Protein AF-A0A7S0LK48-F1 (afdb_monomer)

InterPro domains:
  IPR001199 Cytochrome b5-like heme/steroid binding domain [PF00173] (102-163)
  IPR001199 Cytochrome b5-like heme/steroid binding domain [PR00363] (117-127)
  IPR001199 Cytochrome b5-like heme/steroid binding domain [PR00363] (127-141)
  IPR001199 Cytochrome b5-like heme/steroid binding domain [PR00363] (142-149)
  IPR001199 Cytochrome b5-like heme/steroid binding domain [PR00363] (155-167)
  IPR001199 Cytochrome b5-like heme/steroid binding domain [PS50255] (103-168)
  IPR001199 Cytochrome b5-like heme/steroid binding domain [SM01117] (96-169)
  IPR001810 F-box domain [PF12937] (19-59)
  IPR001810 F-box domain [PS50181] (15-61)
  IPR018506 Cytochrome b5, heme-binding site [PS00191] (123-130)
  IPR036047 F-box-like domain superfamily [SSF81383] (14-94)
  IPR036400 Cytochrome b5-like heme/steroid binding domain superfamily [G3DSA:3.10.120.10] (103-170)
  IPR036400 Cytochrome b5-like heme/steroid binding domain superfamily [SSF55856] (102-163)
  IPR050668 Cytochrome b5 [PTHR19359] (111-168)

Sequence (255 aa):
RQRVLWAIAMEHKEAELLLALPPEVLTTIISLLPDDDLAALSLSSRRLHAATSLDEVWRLKLRLKHRELLRVVFKGVAPQPVAAQTWRSHYMAFDITWMWHAHCACGRVVVSIEGIVYDVTDYIDEHPGGGELLRAAAGTDATEVFKAVGHTKNARDILASYAMQGLNMAVCSDVQRCAFPSAWWAGLQLFKGCLNAPGRQRVCRLLATLLSALLQDLTEGRPDCKRVSPAVCHLLSSGARLQEYALGGHMELRS

Solvent-accessible surface area (backbone atoms only — not comparable to full-atom values): 15028 Å² total; per-residue (Å²): 114,73,66,60,48,48,40,71,59,55,47,75,67,57,56,49,55,54,69,69,44,58,70,70,58,40,38,52,56,59,31,71,49,56,74,70,56,49,55,38,43,39,70,59,38,75,68,44,27,53,60,70,64,37,48,66,27,29,49,50,29,41,47,65,77,38,42,67,58,26,44,74,72,45,77,59,46,78,79,78,59,60,93,94,54,48,35,57,60,38,47,75,43,36,76,76,42,47,42,37,48,39,26,78,75,65,70,39,31,26,35,29,46,87,64,41,50,28,54,45,54,89,44,31,90,71,37,89,86,43,35,64,60,52,60,73,37,37,29,35,65,39,38,68,63,52,57,73,73,58,71,53,71,68,56,50,58,55,51,59,76,32,46,59,77,91,62,92,64,72,56,69,89,58,50,88,65,62,63,73,65,50,70,64,52,61,47,49,51,52,47,49,54,72,68,69,60,91,85,48,74,63,62,54,47,55,50,48,53,52,49,50,55,52,47,53,60,67,72,66,61,68,95,79,79,68,96,69,56,70,68,58,54,50,51,57,59,54,56,59,59,57,59,61,76,73,67,73,80,93,77,87,86,89,130

pLDDT: mean 71.79, std 22.11, range [30.0, 96.19]

Radius of gyration: 25.84 Å; Cα contacts (8 Å, |Δi|>4): 201; chains: 1; bounding box: 49×50×96 Å

Organism: NCBI:txid221442

Foldseek 3Di:
DVLLVCLQVCPPVNLVVLVPDDLVVSLVVLLPDDPVNLVSQLPNDPSSVVSSQDLSSLLSNLCVVCVVVCVVQVVSHDQDDDPPDGSNRCSVCCLLQVQVSSCVVVVWQWEAAPQFIFGCRVCLPVDPVHNVVSNVRGRYHCHVVVVVVPDDPVVVVVRVVRTPPPRPRRHPNPRVVPPPPPVVVVVVVVVVVVVPDPPHDPVVVVVVVVVVQQVCCVPPDDPPPDPDDVVVVVVVVVVVVVVVVVDDDDDDDDD

Structure (mmCIF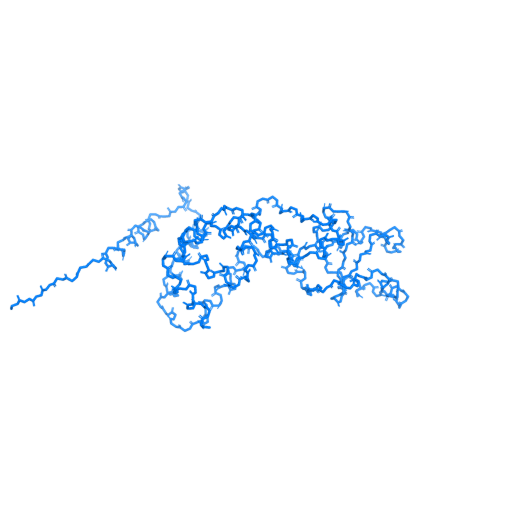, N/CA/C/O backbone):
data_AF-A0A7S0LK48-F1
#
_entry.id   AF-A0A7S0LK48-F1
#
loop_
_atom_site.group_PDB
_atom_site.id
_atom_site.type_symbol
_atom_site.label_atom_id
_atom_site.label_alt_id
_atom_site.label_comp_id
_atom_site.label_asym_id
_atom_site.label_entity_id
_atom_site.label_seq_id
_atom_site.pdbx_PDB_ins_code
_atom_site.Cartn_x
_atom_site.Cartn_y
_atom_site.Cartn_z
_atom_site.occupancy
_atom_site.B_iso_or_equiv
_atom_site.auth_seq_id
_atom_site.auth_comp_id
_atom_site.auth_asym_id
_atom_site.auth_atom_id
_atom_site.pdbx_PDB_model_num
ATOM 1 N N . ARG A 1 1 ? -0.348 18.047 25.400 1.00 39.31 1 ARG A N 1
ATOM 2 C CA . ARG A 1 1 ? -0.628 17.826 26.846 1.00 39.31 1 ARG A CA 1
ATOM 3 C C . ARG A 1 1 ? -2.124 17.894 27.177 1.00 39.31 1 ARG A C 1
ATOM 5 O O . ARG A 1 1 ? -2.590 16.961 27.805 1.00 39.31 1 ARG A O 1
ATOM 12 N N . GLN A 1 2 ? -2.890 18.893 26.715 1.00 35.72 2 GLN A N 1
ATOM 13 C CA . GLN A 1 2 ? -4.347 18.974 26.970 1.00 35.72 2 GLN A CA 1
ATOM 14 C C . GLN A 1 2 ? -5.188 17.824 26.364 1.00 35.72 2 GLN A C 1
ATOM 16 O O . GLN A 1 2 ? -6.131 17.386 27.004 1.00 35.72 2 GLN A O 1
ATOM 21 N N . ARG A 1 3 ? -4.821 17.264 25.198 1.00 38.62 3 ARG A N 1
ATOM 22 C CA . ARG A 1 3 ? -5.546 16.125 24.581 1.00 38.62 3 ARG A CA 1
ATOM 23 C C . ARG A 1 3 ? -5.413 14.795 25.334 1.00 38.62 3 ARG A C 1
ATOM 25 O O . ARG A 1 3 ? -6.398 14.105 25.543 1.00 38.62 3 ARG A O 1
ATOM 32 N N . VAL A 1 4 ? -4.207 14.480 25.811 1.00 39.41 4 VAL A N 1
ATOM 33 C CA . VAL A 1 4 ? -3.955 13.295 26.654 1.00 39.41 4 VAL A CA 1
ATOM 34 C C . VAL A 1 4 ? -4.705 13.410 27.983 1.00 39.41 4 VAL A C 1
ATOM 36 O O . VAL A 1 4 ? -5.234 12.424 28.478 1.00 39.41 4 VAL A O 1
ATOM 39 N N . LEU A 1 5 ? -4.810 14.627 28.529 1.00 37.78 5 LEU A N 1
ATOM 40 C CA . LEU A 1 5 ? -5.610 14.887 29.723 1.00 37.78 5 LEU A CA 1
ATOM 41 C C . LEU A 1 5 ? -7.111 14.691 29.474 1.00 37.78 5 LEU A C 1
ATOM 43 O O . LEU A 1 5 ? -7.770 14.210 30.377 1.00 37.78 5 LEU A O 1
ATOM 47 N N . TRP A 1 6 ? -7.638 14.974 28.276 1.00 44.00 6 TRP A N 1
ATOM 48 C CA . TRP A 1 6 ? -9.046 14.722 27.926 1.00 44.00 6 TRP A CA 1
ATOM 49 C C . TRP A 1 6 ? -9.375 13.223 27.861 1.00 44.00 6 TRP A C 1
ATOM 51 O O . TRP A 1 6 ? -10.391 12.793 28.383 1.00 44.00 6 TRP A O 1
ATOM 61 N N . ALA A 1 7 ? -8.482 12.404 27.301 1.00 41.53 7 ALA A N 1
ATOM 62 C CA . ALA A 1 7 ? -8.661 10.949 27.267 1.00 41.53 7 ALA A CA 1
ATOM 63 C C . ALA A 1 7 ? -8.496 10.278 28.644 1.00 41.53 7 ALA A C 1
ATOM 65 O O . ALA 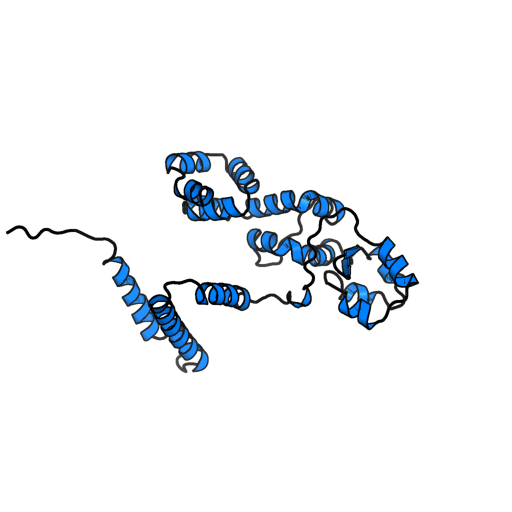A 1 7 ? -9.117 9.252 28.908 1.00 41.53 7 ALA A O 1
ATOM 66 N N . ILE A 1 8 ? -7.670 10.860 29.523 1.00 44.56 8 ILE A N 1
ATOM 67 C CA . ILE A 1 8 ? -7.542 10.443 30.930 1.00 44.56 8 ILE A CA 1
ATOM 68 C C . ILE A 1 8 ? -8.728 10.957 31.769 1.00 44.56 8 ILE A C 1
ATOM 70 O O . ILE A 1 8 ? -9.113 10.304 32.733 1.00 44.56 8 ILE A O 1
ATOM 74 N N . ALA A 1 9 ? -9.307 12.105 31.406 1.00 47.09 9 ALA A N 1
ATOM 75 C CA . ALA A 1 9 ? -10.436 12.738 32.089 1.00 47.09 9 ALA A CA 1
ATOM 76 C C . ALA A 1 9 ? -11.804 12.365 31.506 1.00 47.09 9 ALA A C 1
ATOM 78 O O . ALA A 1 9 ? -12.802 12.901 31.980 1.00 47.09 9 ALA A O 1
ATOM 79 N N . MET A 1 10 ? -11.857 11.477 30.506 1.00 58.72 10 MET A N 1
ATOM 80 C CA . MET A 1 10 ? -13.111 10.977 29.956 1.00 58.72 10 MET A CA 1
ATOM 81 C C . MET A 1 10 ? -13.882 10.346 31.112 1.00 58.72 10 MET A C 1
ATOM 83 O O . MET A 1 10 ? -13.449 9.340 31.688 1.00 58.72 10 MET A O 1
ATOM 87 N N . GLU A 1 11 ? -14.966 10.994 31.527 1.00 59.56 11 GLU A N 1
ATOM 88 C CA . GLU A 1 11 ? -15.679 10.564 32.719 1.00 59.56 11 GLU A CA 1
ATOM 89 C C . GLU A 1 11 ? -16.218 9.155 32.466 1.00 59.56 11 GLU A C 1
ATOM 91 O O . GLU A 1 11 ? -16.638 8.819 31.356 1.00 59.56 11 GLU A O 1
ATOM 96 N N . HIS A 1 12 ? -16.241 8.312 33.501 1.00 63.16 12 HIS A N 1
ATOM 97 C CA . HIS A 1 12 ? -16.744 6.933 33.413 1.00 63.16 12 HIS A CA 1
ATOM 98 C C . HIS A 1 12 ? -18.100 6.840 32.678 1.00 63.16 12 HIS A C 1
ATOM 100 O O . HIS A 1 12 ? -18.380 5.861 31.990 1.00 63.16 12 HIS A O 1
ATOM 106 N N . LYS A 1 13 ? -18.921 7.891 32.794 1.00 64.50 13 LYS A N 1
ATOM 107 C CA . LYS A 1 13 ? -20.225 8.037 32.145 1.00 64.50 13 LYS A CA 1
ATOM 108 C C . LYS A 1 13 ? -20.139 8.210 30.622 1.00 64.50 13 LYS A C 1
ATOM 110 O O . LYS A 1 13 ? -20.956 7.641 29.909 1.00 64.50 13 LYS A O 1
ATOM 115 N N . GLU A 1 14 ? -19.159 8.951 30.114 1.00 68.88 14 GLU A N 1
ATOM 116 C CA . GLU A 1 14 ? -18.955 9.171 28.675 1.00 68.88 14 GLU A CA 1
ATOM 117 C C . GLU A 1 14 ? -18.439 7.905 27.985 1.00 68.88 14 GLU A C 1
ATOM 119 O O . GLU A 1 14 ? -18.890 7.560 26.893 1.00 68.88 14 GLU A O 1
ATOM 124 N N . ALA A 1 15 ? -17.540 7.168 28.646 1.00 70.25 15 ALA A N 1
ATOM 125 C CA . ALA A 1 15 ? -17.057 5.880 28.153 1.00 70.25 15 ALA A CA 1
ATOM 126 C C . ALA A 1 15 ? -18.187 4.838 28.070 1.00 70.25 15 ALA A C 1
ATOM 128 O O . ALA A 1 15 ? -18.274 4.102 27.087 1.00 70.25 15 ALA A O 1
ATOM 129 N N . GLU A 1 16 ? -19.080 4.798 29.064 1.00 73.75 16 GLU A N 1
ATOM 130 C CA . GLU A 1 16 ? -20.253 3.913 29.037 1.00 73.75 16 GLU A CA 1
ATOM 131 C C . GLU A 1 16 ? -21.261 4.315 27.950 1.00 73.75 16 GLU A C 1
ATOM 133 O O . GLU A 1 16 ? -21.804 3.437 27.284 1.00 73.75 16 GLU A O 1
ATOM 138 N N . LEU A 1 17 ? -21.463 5.614 27.691 1.00 80.25 17 LEU A N 1
ATOM 139 C CA . LEU A 1 17 ? -22.300 6.071 26.572 1.00 80.25 17 LEU A CA 1
ATOM 140 C C . LEU A 1 17 ? -21.738 5.626 25.217 1.00 80.25 17 LEU A C 1
ATOM 142 O O . LEU A 1 17 ? -22.496 5.184 24.357 1.00 80.25 17 LEU A O 1
ATOM 146 N N . LEU A 1 18 ? -20.416 5.703 25.036 1.00 80.31 18 LEU A N 1
ATOM 147 C CA . LEU A 1 18 ? -19.759 5.266 23.805 1.00 80.31 18 LEU A CA 1
ATOM 148 C C . LEU A 1 18 ? -19.914 3.750 23.598 1.00 80.31 18 LEU A C 1
ATOM 150 O O . LEU A 1 18 ? -20.204 3.293 22.496 1.00 80.31 18 LEU A O 1
ATOM 154 N N . LEU A 1 19 ? -19.759 2.971 24.672 1.00 83.31 19 LEU A N 1
ATOM 155 C CA . LEU A 1 19 ? -19.896 1.511 24.656 1.00 83.31 19 LEU A CA 1
ATOM 156 C C . LEU A 1 19 ? -21.352 1.030 24.557 1.00 83.31 19 LEU A C 1
ATOM 158 O O . LEU A 1 19 ? -21.570 -0.138 24.241 1.00 83.31 19 LEU A O 1
ATOM 162 N N . ALA A 1 20 ? -22.332 1.898 24.816 1.00 87.81 20 ALA A N 1
ATOM 163 C CA . ALA A 1 20 ? -23.755 1.607 24.640 1.00 87.81 20 ALA A CA 1
ATOM 164 C C . ALA A 1 20 ? -24.223 1.731 23.177 1.00 87.81 20 ALA A C 1
ATOM 166 O O . ALA A 1 20 ? -25.348 1.344 22.858 1.00 87.81 20 ALA A O 1
ATOM 167 N N . LEU A 1 21 ? -23.386 2.276 22.287 1.00 88.88 21 LEU A N 1
ATOM 168 C CA . LEU A 1 21 ? -23.696 2.385 20.864 1.00 88.88 21 LEU A CA 1
ATOM 169 C C . LEU A 1 21 ? -23.720 1.005 20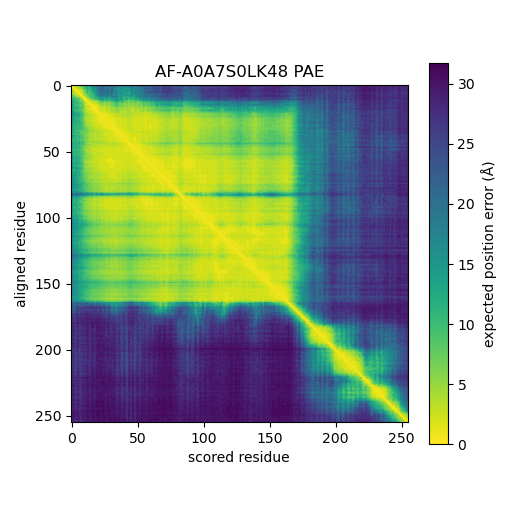.182 1.00 88.88 21 LEU A C 1
ATOM 171 O O . LEU A 1 21 ? -22.986 0.103 20.594 1.00 88.88 21 LEU A O 1
ATOM 175 N N . PRO A 1 22 ? -24.495 0.842 19.091 1.00 92.94 22 PRO A N 1
ATOM 176 C CA . PRO A 1 22 ? -24.410 -0.347 18.251 1.00 92.94 22 PRO A CA 1
ATOM 177 C C . PRO A 1 22 ? -22.961 -0.611 17.794 1.00 92.94 22 PRO A C 1
ATOM 179 O O . PRO A 1 22 ? -22.255 0.351 17.458 1.00 92.94 22 PRO A O 1
ATOM 182 N N . PRO A 1 23 ? -22.500 -1.877 17.746 1.00 88.06 23 PRO A N 1
ATOM 183 C CA . PRO A 1 23 ? -21.108 -2.213 17.433 1.00 88.06 23 PRO A CA 1
ATOM 184 C C . PRO A 1 23 ? -20.593 -1.616 16.117 1.00 88.06 23 PRO A C 1
ATOM 186 O O . PRO A 1 23 ? -19.434 -1.204 16.028 1.00 88.06 23 PRO A O 1
ATOM 189 N N . GLU A 1 24 ? -21.450 -1.523 15.102 1.00 88.44 24 GLU A N 1
ATOM 190 C CA . GLU A 1 24 ? -21.125 -0.977 13.782 1.00 88.44 24 GLU A CA 1
ATOM 191 C C . GLU A 1 24 ? -20.891 0.538 13.846 1.00 88.44 24 GLU A C 1
ATOM 193 O O . GLU A 1 24 ? -19.950 1.067 13.242 1.00 88.44 24 GLU A O 1
ATOM 198 N N . VAL A 1 25 ? -21.720 1.239 14.625 1.00 91.38 25 VAL A N 1
ATOM 199 C CA . VAL A 1 25 ? -21.609 2.687 14.849 1.00 91.38 25 VAL A CA 1
ATOM 200 C C . VAL A 1 25 ? -20.346 2.987 15.646 1.00 91.38 25 VAL A C 1
ATOM 202 O O . VAL A 1 25 ? -19.562 3.848 15.247 1.00 91.38 25 VAL A O 1
ATOM 205 N N . LEU A 1 26 ? -20.101 2.233 16.720 1.00 90.25 26 LEU A N 1
ATOM 206 C CA . LEU A 1 26 ? -18.894 2.359 17.533 1.00 90.25 26 LEU A CA 1
ATOM 207 C C . LEU A 1 26 ? -17.629 2.138 16.691 1.00 90.25 26 LEU A C 1
ATOM 209 O O . LEU A 1 26 ? -16.712 2.955 16.727 1.00 90.25 26 LEU A O 1
ATOM 213 N N . THR A 1 27 ? -17.603 1.077 15.883 1.00 92.38 27 THR A N 1
ATOM 214 C CA . THR A 1 27 ? -16.484 0.762 14.981 1.00 92.38 27 THR A CA 1
ATOM 215 C C . THR A 1 27 ? -16.236 1.891 13.981 1.00 92.38 27 THR A C 1
ATOM 217 O O . THR A 1 27 ? -15.089 2.290 13.773 1.00 92.38 27 THR A O 1
ATOM 220 N N . THR A 1 28 ? -17.300 2.456 13.404 1.00 92.81 28 THR A N 1
ATOM 221 C CA . THR A 1 28 ? -17.209 3.584 12.464 1.00 92.81 28 THR A CA 1
ATOM 222 C C . THR A 1 28 ? -16.640 4.830 13.141 1.00 92.81 28 THR A C 1
ATOM 224 O O . THR A 1 28 ? -15.700 5.427 12.619 1.00 92.81 28 THR A O 1
ATOM 227 N N . ILE A 1 29 ? -17.155 5.194 14.320 1.00 91.38 29 ILE A N 1
ATOM 228 C CA . ILE A 1 29 ? -16.676 6.351 15.091 1.00 91.38 29 ILE A CA 1
ATOM 229 C C . ILE A 1 29 ? -15.197 6.182 15.432 1.00 91.38 29 ILE A C 1
ATOM 231 O O . ILE A 1 29 ? -14.403 7.066 15.124 1.00 91.38 29 ILE A O 1
ATOM 235 N N . ILE A 1 30 ? -14.815 5.034 16.001 1.00 92.19 30 ILE A N 1
ATOM 236 C CA . ILE A 1 30 ? -13.425 4.734 16.368 1.00 92.19 30 ILE A CA 1
ATOM 237 C C . ILE A 1 30 ? -12.513 4.821 15.133 1.00 92.19 30 ILE A C 1
ATOM 239 O O . ILE A 1 30 ? -11.452 5.435 15.196 1.00 92.19 30 ILE A O 1
ATOM 243 N N . SER A 1 31 ? -12.929 4.279 13.987 1.00 92.38 31 SER A N 1
ATOM 244 C CA . SER A 1 31 ? -12.121 4.290 12.752 1.00 92.38 31 SER A CA 1
ATOM 245 C C . SER A 1 31 ? -11.841 5.695 12.207 1.00 92.38 31 SER A C 1
ATOM 247 O O . SER A 1 31 ? -10.827 5.899 11.537 1.00 92.38 31 SER A O 1
ATOM 249 N N . LEU A 1 32 ? -12.726 6.657 12.487 1.00 91.75 32 LEU A N 1
ATOM 250 C CA . LEU A 1 32 ? -12.594 8.055 12.066 1.00 91.75 32 LEU A CA 1
ATOM 251 C C . LEU A 1 32 ? -11.676 8.877 12.980 1.00 91.75 32 LEU A C 1
ATOM 253 O O . LEU A 1 32 ? -11.284 9.983 12.608 1.00 91.75 32 LEU A O 1
ATOM 257 N N . LEU A 1 33 ? -11.320 8.359 14.157 1.00 87.81 33 LEU A N 1
ATOM 258 C CA . LEU A 1 33 ? -10.465 9.077 15.095 1.00 87.81 33 LEU A CA 1
ATOM 259 C C . LEU A 1 33 ? -9.006 9.125 14.619 1.00 87.81 33 LEU A C 1
ATOM 261 O O . LEU A 1 33 ? -8.512 8.146 14.046 1.00 87.81 33 LEU A O 1
ATOM 265 N N . PRO A 1 34 ? -8.280 10.223 14.894 1.00 85.94 34 PRO A N 1
ATOM 266 C CA . PRO A 1 34 ? -6.832 10.290 14.719 1.00 85.94 34 PRO A CA 1
ATOM 267 C C . PRO A 1 34 ? -6.089 9.190 15.488 1.00 85.94 34 PRO A C 1
ATOM 269 O O . PRO A 1 34 ? -6.534 8.727 16.538 1.00 85.94 34 PRO A O 1
ATOM 272 N N . ASP A 1 35 ? -4.919 8.798 14.985 1.00 83.31 35 ASP A N 1
ATOM 273 C CA . ASP A 1 35 ? -4.116 7.694 15.535 1.00 83.31 35 ASP A CA 1
ATOM 274 C C . ASP A 1 35 ? -3.698 7.961 16.996 1.00 83.31 35 ASP A C 1
ATOM 276 O O . ASP A 1 35 ? -3.721 7.050 17.827 1.00 83.31 35 ASP A O 1
ATOM 280 N N . ASP A 1 36 ? -3.410 9.223 17.329 1.00 78.25 36 ASP A N 1
ATOM 281 C CA . ASP A 1 36 ? -3.082 9.660 18.691 1.00 78.25 36 ASP A CA 1
ATOM 282 C C . ASP A 1 36 ? -4.266 9.499 19.660 1.00 78.25 36 ASP A C 1
ATOM 284 O O . ASP A 1 36 ? -4.096 9.047 20.796 1.00 78.25 36 ASP A O 1
ATOM 288 N N . ASP A 1 37 ? -5.476 9.838 19.208 1.00 80.81 37 ASP A N 1
ATOM 289 C CA . ASP A 1 37 ? -6.689 9.760 20.025 1.00 80.81 37 ASP A CA 1
ATOM 290 C C . ASP A 1 37 ? -7.096 8.293 20.250 1.00 80.81 37 ASP A C 1
ATOM 292 O O . ASP A 1 37 ? -7.540 7.926 21.340 1.00 80.81 37 ASP A O 1
ATOM 296 N N . LEU A 1 38 ? -6.851 7.417 19.267 1.00 82.62 38 LEU A N 1
ATOM 297 C CA . LEU A 1 38 ? -7.016 5.966 19.407 1.00 82.62 38 LEU A CA 1
ATOM 298 C C . LEU A 1 38 ? -6.077 5.361 20.447 1.00 82.62 38 LEU A C 1
ATOM 300 O O . LEU A 1 38 ? -6.496 4.512 21.237 1.00 82.62 38 LEU A O 1
ATOM 304 N N . ALA A 1 39 ? -4.813 5.791 20.466 1.00 77.00 39 ALA A N 1
ATOM 305 C CA . ALA A 1 39 ? -3.862 5.345 21.478 1.00 77.00 39 ALA A CA 1
ATOM 306 C C . ALA A 1 39 ? -4.321 5.764 22.881 1.00 77.00 39 ALA A C 1
ATOM 308 O O . ALA A 1 39 ? -4.250 4.968 23.817 1.00 77.00 39 ALA A O 1
ATOM 309 N N . ALA A 1 40 ? -4.848 6.981 23.014 1.00 76.56 40 ALA A N 1
ATOM 310 C CA . ALA A 1 40 ? -5.348 7.491 24.281 1.00 76.56 40 ALA A CA 1
ATOM 311 C C . ALA A 1 40 ? -6.620 6.750 24.750 1.00 76.56 40 ALA A C 1
ATOM 313 O O . ALA A 1 40 ? -6.686 6.316 25.900 1.00 76.56 40 ALA A O 1
ATOM 314 N N . LEU A 1 41 ? -7.582 6.501 23.851 1.00 78.19 41 LEU A N 1
ATOM 315 C CA . LEU A 1 41 ? -8.781 5.692 24.127 1.00 78.19 41 LEU A CA 1
ATOM 316 C C . LEU A 1 41 ? -8.455 4.241 24.485 1.00 78.19 41 LEU A C 1
ATOM 318 O O . LEU A 1 41 ? -9.085 3.654 25.362 1.00 78.19 41 LEU A O 1
ATOM 322 N N . SER A 1 42 ? -7.449 3.653 23.837 1.00 82.12 42 SER A N 1
ATOM 323 C CA . SER A 1 42 ? -6.990 2.300 24.153 1.00 82.12 42 SER A CA 1
ATOM 324 C C . SER A 1 42 ? -6.431 2.184 25.577 1.00 82.12 42 SER A C 1
ATOM 326 O O . SER A 1 42 ? -6.306 1.068 26.077 1.00 82.12 42 SER A O 1
ATOM 328 N N . LEU A 1 43 ? -6.039 3.290 26.214 1.00 79.81 43 LEU A N 1
ATOM 329 C CA . LEU A 1 43 ? -5.452 3.297 27.556 1.00 79.81 43 LEU A CA 1
ATOM 330 C C . LEU A 1 43 ? -6.452 3.692 28.651 1.00 79.81 43 LEU A C 1
ATOM 332 O O . LEU A 1 43 ? -6.133 3.536 29.827 1.00 79.81 43 LEU A O 1
ATOM 336 N N . SER A 1 44 ? -7.649 4.171 28.297 1.00 78.75 44 SER A N 1
ATOM 337 C CA . SER A 1 44 ? -8.624 4.670 29.276 1.00 78.75 44 SER A CA 1
ATOM 338 C C . SER A 1 44 ? -9.417 3.555 29.966 1.00 78.75 44 SER A C 1
ATOM 340 O O . SER A 1 44 ? -9.742 3.665 31.145 1.00 78.75 44 SER A O 1
ATOM 342 N N . SER A 1 45 ? -9.719 2.447 29.273 1.00 81.50 45 SER A N 1
ATOM 343 C CA . SER A 1 45 ? -10.382 1.285 29.883 1.00 81.50 45 SER A CA 1
ATOM 344 C C . SER A 1 45 ? -10.134 -0.019 29.122 1.00 81.50 45 SER A C 1
ATOM 346 O O . SER A 1 45 ? -9.866 -0.023 27.922 1.00 81.50 45 SER A O 1
ATOM 348 N N . ARG A 1 46 ? -10.315 -1.164 29.799 1.00 83.19 46 ARG A N 1
ATOM 349 C CA . ARG A 1 46 ? -10.226 -2.496 29.165 1.00 83.19 46 ARG A CA 1
ATOM 350 C C . ARG A 1 46 ? -11.263 -2.708 28.056 1.00 83.19 46 ARG A C 1
ATOM 352 O O . ARG A 1 46 ? -10.963 -3.367 27.066 1.00 83.19 46 ARG A O 1
ATOM 359 N N . ARG A 1 47 ? -12.470 -2.151 28.206 1.00 85.56 47 ARG A N 1
ATOM 360 C CA . ARG A 1 47 ? -13.548 -2.283 27.210 1.00 85.56 47 ARG A CA 1
ATOM 361 C C . ARG A 1 47 ? -13.238 -1.467 25.951 1.00 85.56 47 ARG A C 1
ATOM 363 O O . ARG A 1 47 ? -13.360 -1.990 24.848 1.00 85.56 47 ARG A O 1
ATOM 370 N N . LEU A 1 48 ? -12.756 -0.232 26.110 1.00 83.19 48 LEU A N 1
ATOM 371 C CA . LEU A 1 48 ? -12.323 0.607 24.985 1.00 83.19 48 LEU A CA 1
ATOM 372 C C . LEU A 1 48 ? -11.036 0.082 24.333 1.00 83.19 48 LEU A C 1
ATOM 374 O O . LEU A 1 48 ? -10.908 0.120 23.111 1.00 83.19 48 LEU A O 1
ATOM 378 N N . HIS A 1 49 ? -10.121 -0.503 25.108 1.00 85.38 49 HIS A N 1
ATOM 379 C CA . HIS A 1 49 ? -8.982 -1.239 24.559 1.00 85.38 49 HIS A CA 1
ATOM 380 C C . HIS A 1 49 ? -9.428 -2.387 23.640 1.00 85.38 49 HIS A C 1
ATOM 382 O O . HIS A 1 49 ? -8.914 -2.524 22.530 1.00 85.38 49 HIS A O 1
ATOM 388 N N . ALA A 1 50 ? -10.412 -3.185 24.067 1.00 87.06 50 ALA A N 1
ATOM 389 C CA . ALA A 1 50 ? -10.962 -4.256 23.240 1.00 87.06 50 ALA A CA 1
ATOM 390 C C . ALA A 1 50 ? -11.618 -3.706 21.961 1.00 87.06 50 ALA A C 1
ATOM 392 O O . ALA A 1 50 ? -11.332 -4.202 20.874 1.00 87.06 50 ALA A O 1
ATOM 393 N N . ALA A 1 51 ? -12.419 -2.639 22.071 1.00 88.75 51 ALA A N 1
ATOM 394 C CA . ALA A 1 51 ? -13.078 -2.008 20.925 1.00 88.75 51 ALA A CA 1
ATOM 395 C C . ALA A 1 51 ? -12.078 -1.427 19.904 1.00 88.75 51 ALA A C 1
ATOM 397 O O . ALA A 1 51 ? -12.207 -1.657 18.706 1.00 88.75 51 ALA A O 1
ATOM 398 N N . THR A 1 52 ? -11.036 -0.734 20.370 1.00 88.75 52 THR A N 1
ATOM 399 C CA . THR A 1 52 ? -9.964 -0.182 19.513 1.00 88.75 52 THR A CA 1
ATOM 400 C C . THR A 1 52 ? -9.049 -1.256 18.917 1.00 88.75 52 THR A C 1
ATOM 402 O O . THR A 1 52 ? -8.303 -0.978 17.979 1.00 88.75 52 THR A O 1
ATOM 405 N N . SER A 1 53 ? -9.097 -2.488 19.429 1.00 87.56 53 SER A N 1
ATOM 406 C CA . SER A 1 53 ? -8.305 -3.619 18.930 1.00 87.56 53 SER A CA 1
ATOM 407 C C . SER A 1 53 ? -9.053 -4.485 17.911 1.00 87.56 53 SER A C 1
ATOM 409 O O . SER A 1 53 ? -8.468 -5.434 17.397 1.00 87.56 53 SER A O 1
ATOM 411 N N . LEU A 1 54 ? -10.315 -4.169 17.597 1.00 91.25 54 LEU A N 1
ATOM 412 C CA . LEU A 1 54 ? -11.089 -4.891 16.588 1.00 91.25 54 LEU A CA 1
ATOM 413 C C . LEU A 1 54 ? -10.472 -4.722 15.197 1.00 91.25 54 LEU A C 1
ATOM 415 O O . LEU A 1 54 ? -10.171 -3.611 14.765 1.00 91.25 54 LEU A O 1
ATOM 419 N N . ASP A 1 55 ? -10.348 -5.825 14.463 1.00 93.12 55 ASP A N 1
ATOM 420 C CA . ASP A 1 55 ? -9.762 -5.825 13.120 1.00 93.12 55 ASP A CA 1
ATOM 421 C C . ASP A 1 55 ? -10.519 -4.917 12.138 1.00 93.12 55 ASP A C 1
ATOM 423 O O . ASP A 1 55 ? -9.902 -4.238 11.314 1.00 93.12 55 ASP A O 1
ATOM 427 N N . GLU A 1 56 ? -11.847 -4.846 12.258 1.00 94.06 56 GLU A N 1
ATOM 428 C CA . GLU A 1 56 ? -12.681 -4.017 11.383 1.00 94.06 56 GLU A CA 1
ATOM 429 C C . GLU A 1 56 ? -12.371 -2.518 11.531 1.00 94.06 56 GLU A C 1
ATOM 431 O O . GLU A 1 56 ? -12.392 -1.795 10.536 1.00 94.06 56 GLU A O 1
ATOM 436 N N . VAL A 1 57 ? -11.974 -2.063 12.729 1.00 94.94 57 VAL A N 1
ATOM 437 C CA . VAL A 1 57 ? -11.537 -0.673 12.952 1.00 94.94 57 VAL A CA 1
ATOM 438 C C . VAL A 1 57 ? -10.342 -0.347 12.062 1.00 94.94 57 VAL A C 1
ATOM 440 O O . VAL A 1 57 ? -10.336 0.629 11.312 1.00 94.94 57 VAL A O 1
ATOM 443 N N . TRP A 1 58 ? -9.314 -1.191 12.114 1.00 94.94 58 TRP A N 1
ATOM 444 C CA . TRP A 1 58 ? -8.067 -0.957 11.390 1.00 94.94 58 TRP A CA 1
ATOM 445 C C . TRP A 1 58 ? -8.222 -1.176 9.885 1.00 94.94 58 TRP A C 1
ATOM 447 O O . TRP A 1 58 ? -7.614 -0.450 9.095 1.00 94.94 58 TRP A O 1
ATOM 457 N N . ARG A 1 59 ? -9.095 -2.102 9.474 1.00 95.44 59 ARG A N 1
ATOM 458 C CA . ARG A 1 59 ? -9.494 -2.276 8.073 1.00 95.44 59 ARG A CA 1
ATOM 459 C C . ARG A 1 59 ? -10.161 -1.022 7.514 1.00 95.44 59 ARG A C 1
ATOM 461 O O . ARG A 1 59 ? -9.755 -0.540 6.455 1.00 95.44 59 ARG A O 1
ATOM 468 N N . LEU A 1 60 ? -11.172 -0.483 8.198 1.00 94.94 60 LEU A N 1
ATOM 469 C CA . LEU A 1 60 ? -11.862 0.737 7.763 1.00 94.94 60 LEU A CA 1
ATOM 470 C C . LEU A 1 60 ? -10.914 1.933 7.748 1.00 94.94 60 LEU A C 1
ATOM 472 O O . LEU A 1 60 ? -10.902 2.698 6.784 1.00 94.94 60 LEU A O 1
ATOM 476 N N . LYS A 1 61 ? -10.063 2.055 8.765 1.00 94.81 61 LYS A N 1
ATOM 477 C CA . LYS A 1 61 ? -9.067 3.122 8.850 1.00 94.81 61 LYS A CA 1
ATOM 478 C C . LYS A 1 61 ? -8.065 3.084 7.694 1.00 94.81 61 LYS A C 1
ATOM 480 O O . LYS A 1 61 ? -7.806 4.124 7.091 1.00 94.81 61 LYS A O 1
ATOM 485 N N . LEU A 1 62 ? -7.583 1.898 7.307 1.00 95.19 62 LEU A N 1
ATOM 486 C CA . LEU A 1 62 ? -6.748 1.711 6.111 1.00 95.19 62 LEU A CA 1
ATOM 487 C C . LEU A 1 62 ? -7.484 2.184 4.853 1.00 95.19 62 LEU A C 1
ATOM 489 O O . LEU A 1 62 ? -6.935 2.957 4.068 1.00 95.19 62 LEU A O 1
ATOM 493 N N . ARG A 1 63 ? -8.752 1.786 4.688 1.00 95.19 63 ARG A N 1
ATOM 494 C CA . ARG A 1 63 ? -9.574 2.192 3.535 1.00 95.19 63 ARG A CA 1
ATOM 495 C C . ARG A 1 63 ? -9.780 3.698 3.450 1.00 95.19 63 ARG A C 1
ATOM 497 O O . ARG A 1 63 ? -9.739 4.248 2.354 1.00 95.19 63 ARG A O 1
ATOM 504 N N . LEU A 1 64 ? -10.009 4.350 4.586 1.00 93.06 64 LEU A N 1
ATOM 505 C CA . LEU A 1 64 ? -10.214 5.794 4.661 1.00 93.06 64 LEU A CA 1
ATOM 506 C C . LEU A 1 64 ? -8.913 6.556 4.382 1.00 93.06 64 LEU A C 1
ATOM 508 O O . LEU A 1 64 ? -8.916 7.464 3.553 1.00 93.06 64 LEU A O 1
ATOM 512 N N . LYS A 1 65 ? -7.801 6.150 5.009 1.00 92.38 65 LYS A N 1
ATOM 513 C CA . LYS A 1 65 ? -6.487 6.790 4.842 1.00 92.38 65 LYS A CA 1
ATOM 514 C C . LYS A 1 65 ? -5.942 6.640 3.419 1.00 92.38 65 LYS A C 1
ATOM 516 O O . LYS A 1 65 ? -5.400 7.593 2.871 1.00 92.38 65 LYS A O 1
ATOM 521 N N . HIS A 1 66 ? -6.120 5.471 2.802 1.00 93.19 66 HIS A N 1
ATOM 522 C CA . HIS A 1 66 ? -5.529 5.132 1.499 1.00 93.19 66 HIS A CA 1
ATOM 523 C C . HIS A 1 66 ? -6.545 5.074 0.357 1.00 93.19 66 HIS A C 1
ATOM 525 O O . HIS A 1 66 ? -6.315 4.386 -0.635 1.00 93.19 66 HIS A O 1
ATOM 531 N N . ARG A 1 67 ? -7.673 5.782 0.469 1.00 92.75 67 ARG A N 1
ATOM 532 C CA . ARG A 1 67 ? -8.799 5.677 -0.472 1.00 92.75 67 ARG A CA 1
ATOM 533 C C . ARG A 1 67 ? -8.390 5.791 -1.944 1.00 92.75 67 ARG A C 1
ATOM 535 O O . ARG A 1 67 ? -8.785 4.943 -2.742 1.00 92.75 67 ARG A O 1
ATOM 542 N N . GLU A 1 68 ? -7.601 6.805 -2.296 1.00 90.88 68 GLU A N 1
ATOM 543 C CA . GLU A 1 68 ? -7.180 7.015 -3.688 1.00 90.88 68 GLU A CA 1
ATOM 544 C C . GLU A 1 68 ? -6.204 5.942 -4.171 1.00 90.88 68 GLU A C 1
ATOM 546 O O . GLU A 1 68 ? -6.392 5.391 -5.255 1.00 90.88 68 GLU A O 1
ATOM 551 N N . LEU A 1 69 ? -5.229 5.562 -3.342 1.00 91.75 69 LEU A N 1
ATOM 552 C CA . LEU A 1 69 ? -4.308 4.471 -3.656 1.00 91.75 69 LEU A CA 1
ATOM 553 C C . LEU A 1 69 ? -5.061 3.159 -3.897 1.00 91.75 69 LEU A C 1
ATOM 555 O O . LEU A 1 69 ? -4.838 2.481 -4.899 1.00 91.75 69 LEU A O 1
ATOM 559 N N . LEU A 1 70 ? -5.993 2.817 -3.004 1.00 93.88 70 LEU A N 1
ATOM 560 C CA . LEU A 1 70 ? -6.813 1.620 -3.143 1.00 93.88 70 LEU A CA 1
ATOM 561 C C . LEU A 1 70 ? -7.653 1.665 -4.415 1.00 93.88 70 LEU A C 1
ATOM 563 O O . LEU A 1 70 ? -7.740 0.657 -5.109 1.00 93.88 70 LEU A O 1
ATOM 567 N N . ARG A 1 71 ? -8.242 2.815 -4.755 1.00 92.12 71 ARG A N 1
ATOM 568 C CA . ARG A 1 71 ? -9.029 2.982 -5.984 1.00 92.12 71 ARG A CA 1
ATOM 569 C C . ARG A 1 71 ? -8.186 2.739 -7.237 1.00 92.12 71 ARG A C 1
ATOM 571 O O . ARG A 1 71 ? -8.624 2.000 -8.113 1.00 92.12 71 ARG A O 1
ATOM 578 N N . VAL A 1 72 ? -6.999 3.343 -7.308 1.00 89.81 72 VAL A N 1
ATOM 579 C CA . VAL A 1 72 ? -6.124 3.298 -8.491 1.00 89.81 72 VAL A CA 1
ATOM 580 C C . VAL A 1 72 ? -5.443 1.938 -8.645 1.00 89.81 72 VAL A C 1
ATOM 582 O O . VAL A 1 72 ? -5.429 1.374 -9.740 1.00 89.81 72 VAL A O 1
ATOM 585 N N . VAL A 1 73 ? -4.893 1.395 -7.559 1.00 91.88 73 VAL A N 1
ATOM 586 C CA . VAL A 1 73 ? -4.030 0.204 -7.598 1.00 91.88 73 VAL A CA 1
ATOM 587 C C . VAL A 1 73 ? -4.833 -1.069 -7.342 1.00 91.88 73 VAL A C 1
ATOM 589 O O . VAL A 1 73 ? -4.751 -2.025 -8.115 1.00 91.88 73 VAL A O 1
ATOM 592 N N . PHE A 1 74 ? -5.678 -1.050 -6.312 1.00 93.62 74 PHE A N 1
ATOM 593 C CA . PHE A 1 74 ? -6.346 -2.232 -5.760 1.00 93.62 74 PHE A CA 1
ATOM 594 C C . PHE A 1 74 ? -7.849 -2.316 -6.083 1.00 93.62 74 PHE A C 1
ATOM 596 O O . PHE A 1 74 ? -8.597 -3.023 -5.406 1.00 93.62 74 PHE A O 1
ATOM 603 N N . LYS A 1 75 ? -8.330 -1.579 -7.095 1.00 92.38 75 LYS A N 1
ATOM 604 C CA . LYS A 1 75 ? -9.750 -1.559 -7.513 1.00 92.38 75 LYS A CA 1
ATOM 605 C C . LYS A 1 75 ? -10.726 -1.248 -6.358 1.00 92.38 75 LYS A C 1
ATOM 607 O O . LYS A 1 75 ? -11.855 -1.728 -6.331 1.00 92.38 75 LYS A O 1
ATOM 612 N N . GLY A 1 76 ? -10.284 -0.450 -5.387 1.00 90.31 76 GLY A N 1
ATOM 613 C CA . GLY A 1 76 ? -11.055 -0.028 -4.212 1.00 90.31 76 GLY A CA 1
ATOM 614 C C . GLY A 1 76 ? -11.103 -1.037 -3.058 1.00 90.31 76 GLY A C 1
ATOM 615 O O . GLY A 1 76 ? -11.756 -0.758 -2.048 1.00 90.31 76 GLY A O 1
ATOM 616 N N . VAL A 1 77 ? -10.422 -2.180 -3.171 1.00 92.62 77 VAL A N 1
ATOM 617 C CA . VAL A 1 77 ? -10.398 -3.231 -2.145 1.00 92.62 77 VAL A CA 1
ATOM 618 C C . VAL A 1 77 ? -9.086 -3.160 -1.368 1.00 92.62 77 VAL A C 1
ATOM 620 O O . VAL A 1 77 ? -8.014 -3.142 -1.957 1.00 92.62 77 VAL A O 1
ATOM 623 N N . ALA A 1 78 ? -9.152 -3.119 -0.036 1.00 92.81 78 ALA A N 1
ATOM 624 C CA . ALA A 1 78 ? -7.946 -3.202 0.783 1.00 92.81 78 ALA A CA 1
ATOM 625 C C . ALA A 1 78 ? -7.320 -4.603 0.649 1.00 92.81 78 ALA A C 1
ATOM 627 O O . ALA A 1 78 ? -8.047 -5.590 0.817 1.00 92.81 78 ALA A O 1
ATOM 628 N N . PRO A 1 79 ? -6.011 -4.717 0.361 1.00 93.12 79 PRO A N 1
ATOM 629 C CA . PRO A 1 79 ? -5.351 -6.014 0.333 1.00 93.12 79 PRO A CA 1
ATOM 630 C C . PRO A 1 79 ? -5.421 -6.675 1.714 1.00 93.12 79 PRO A C 1
ATOM 632 O O . PRO A 1 79 ? -5.515 -6.006 2.742 1.00 93.12 79 PRO A O 1
ATOM 635 N N . GLN A 1 80 ? -5.424 -8.007 1.734 1.00 89.12 80 GLN A N 1
ATOM 636 C CA . GLN A 1 80 ? -5.477 -8.752 2.988 1.00 89.12 80 GLN A CA 1
ATOM 637 C C . GLN A 1 80 ? -4.120 -8.697 3.710 1.00 89.12 80 GLN A C 1
ATOM 639 O O . GLN A 1 80 ? -3.075 -8.712 3.047 1.00 89.12 80 GLN A O 1
ATOM 644 N N . PRO A 1 81 ? -4.117 -8.701 5.055 1.00 85.50 81 PRO A N 1
ATOM 645 C CA . PRO A 1 81 ? -2.915 -8.951 5.833 1.00 85.50 81 PRO A CA 1
ATOM 646 C C . PRO A 1 81 ? -2.272 -10.284 5.436 1.00 85.50 81 PRO A C 1
ATOM 648 O O . PRO A 1 81 ? -2.959 -11.255 5.111 1.00 85.50 81 PRO A O 1
ATOM 651 N N . VAL A 1 82 ? -0.943 -10.347 5.504 1.00 78.25 82 VAL A N 1
ATOM 652 C CA . VAL A 1 82 ? -0.215 -11.614 5.350 1.00 78.25 82 VAL A CA 1
ATOM 653 C C . VAL A 1 82 ? -0.585 -12.541 6.514 1.00 78.25 82 VAL A C 1
ATOM 655 O O . VAL A 1 82 ? -0.874 -12.069 7.616 1.00 78.25 82 VAL A O 1
ATOM 658 N N . ALA A 1 83 ? -0.584 -13.858 6.282 1.00 69.31 83 ALA A N 1
ATOM 659 C CA . ALA A 1 83 ? -0.923 -14.851 7.300 1.00 69.31 83 ALA A CA 1
ATOM 660 C C . ALA A 1 83 ? -0.205 -14.566 8.640 1.00 69.31 83 ALA A C 1
ATOM 662 O O . ALA A 1 83 ? 0.995 -14.299 8.660 1.00 69.31 83 ALA A O 1
ATOM 663 N N . ALA A 1 84 ? -0.966 -14.621 9.741 1.00 76.06 84 ALA A N 1
ATOM 664 C CA . ALA A 1 84 ? -0.584 -14.273 11.120 1.00 76.06 84 ALA A CA 1
ATOM 665 C C . ALA A 1 84 ? -0.503 -12.773 11.493 1.00 76.06 84 ALA A C 1
ATOM 667 O O . ALA A 1 84 ? -0.340 -12.472 12.677 1.00 76.06 84 ALA A O 1
ATOM 668 N N . GLN A 1 85 ? -0.667 -11.824 10.562 1.00 79.44 85 GLN A N 1
ATOM 669 C CA . GLN A 1 85 ? -0.760 -10.396 10.905 1.00 79.44 85 GLN A CA 1
ATOM 670 C C . GLN A 1 85 ? -2.196 -9.973 11.251 1.00 79.44 85 GLN A C 1
ATOM 672 O O . GLN A 1 85 ? -3.151 -10.369 10.588 1.00 79.44 85 GLN A O 1
ATOM 677 N N . THR A 1 86 ? -2.340 -9.108 12.259 1.00 87.75 86 THR A N 1
ATOM 678 C CA . THR A 1 86 ? -3.607 -8.416 12.556 1.00 87.75 86 THR A CA 1
ATOM 679 C C . THR A 1 86 ? -3.815 -7.232 11.616 1.00 87.75 86 THR A C 1
ATOM 681 O O . THR A 1 86 ? -2.850 -6.679 11.073 1.00 87.75 86 THR A O 1
ATOM 684 N N . TRP A 1 87 ? -5.057 -6.758 11.481 1.00 92.31 87 TRP A N 1
ATOM 685 C CA . TRP A 1 87 ? -5.334 -5.564 10.674 1.00 92.31 87 TRP A CA 1
ATOM 686 C C . TRP A 1 87 ? -4.658 -4.310 11.227 1.00 92.31 87 TRP A C 1
ATOM 688 O O . TRP A 1 87 ? -4.241 -3.451 10.453 1.00 92.31 87 TRP A O 1
ATOM 698 N N . ARG A 1 88 ? -4.467 -4.229 12.550 1.00 88.62 88 ARG A N 1
ATOM 699 C CA . ARG A 1 88 ? -3.689 -3.153 13.181 1.00 88.62 88 ARG A CA 1
ATOM 700 C C . ARG A 1 88 ? -2.247 -3.135 12.691 1.00 88.62 88 ARG A C 1
ATOM 702 O O . ARG A 1 88 ? -1.756 -2.088 12.284 1.00 88.62 88 ARG A O 1
ATOM 709 N N . SER A 1 89 ? -1.570 -4.283 12.731 1.00 86.50 89 SER A N 1
ATOM 710 C CA . SER A 1 89 ? -0.185 -4.387 12.256 1.00 86.50 89 SER A CA 1
ATOM 711 C C . SER A 1 89 ? -0.091 -4.082 10.763 1.00 86.50 89 SER A C 1
ATOM 713 O O . SER A 1 89 ? 0.842 -3.410 10.334 1.00 86.50 89 SER A O 1
ATOM 715 N N . HIS A 1 90 ? -1.069 -4.552 9.988 1.00 88.69 90 HIS A N 1
ATOM 716 C CA . HIS A 1 90 ? -1.132 -4.308 8.555 1.00 88.69 90 HIS A CA 1
ATOM 717 C C . HIS A 1 90 ? -1.296 -2.813 8.238 1.00 88.69 90 HIS A C 1
ATOM 719 O O . HIS A 1 90 ? -0.504 -2.276 7.473 1.00 88.69 90 HIS A O 1
ATOM 725 N N . TYR A 1 91 ? -2.233 -2.116 8.896 1.00 91.19 91 TYR A N 1
ATOM 726 C CA . TYR A 1 91 ? -2.420 -0.663 8.765 1.00 91.19 91 TYR A CA 1
ATOM 727 C C . TYR A 1 91 ? -1.135 0.124 9.053 1.00 91.19 91 TYR A C 1
ATOM 729 O O . TYR A 1 91 ? -0.781 1.013 8.284 1.00 91.19 91 TYR A O 1
ATOM 737 N N . MET A 1 92 ? -0.418 -0.223 10.127 1.00 85.56 92 MET A N 1
ATOM 738 C CA . MET A 1 92 ? 0.806 0.489 10.521 1.00 85.56 92 MET A CA 1
ATOM 739 C C . MET A 1 92 ? 1.949 0.318 9.514 1.00 85.56 92 MET A C 1
ATOM 741 O O . MET A 1 92 ? 2.781 1.210 9.380 1.00 85.56 92 MET A O 1
ATOM 745 N N . ALA A 1 93 ? 2.006 -0.821 8.823 1.00 85.50 93 ALA A N 1
ATOM 746 C CA . ALA A 1 93 ? 3.045 -1.111 7.838 1.00 85.50 93 ALA A CA 1
ATOM 747 C C . ALA A 1 93 ? 2.660 -0.694 6.408 1.00 85.50 93 ALA A C 1
ATOM 749 O O . ALA A 1 93 ? 3.530 -0.603 5.545 1.00 85.50 93 ALA A O 1
ATOM 750 N N . PHE A 1 94 ? 1.376 -0.443 6.136 1.00 89.12 94 PHE A N 1
ATOM 751 C CA . PHE A 1 94 ? 0.870 -0.340 4.768 1.00 89.12 94 PHE A CA 1
ATOM 752 C C . PHE A 1 94 ? 1.523 0.780 3.946 1.00 89.12 94 PHE A C 1
ATOM 754 O O . PHE A 1 94 ? 1.802 0.576 2.767 1.00 89.12 94 PHE A O 1
ATOM 761 N N . ASP A 1 95 ? 1.849 1.918 4.569 1.00 84.38 95 ASP A N 1
ATOM 762 C CA . ASP A 1 95 ? 2.532 3.045 3.910 1.00 84.38 95 ASP A CA 1
ATOM 763 C C . ASP A 1 95 ? 3.828 2.633 3.197 1.00 84.38 95 ASP A C 1
ATOM 765 O O . ASP A 1 95 ? 4.161 3.181 2.148 1.00 84.38 95 ASP A O 1
ATOM 769 N N . ILE A 1 96 ? 4.539 1.643 3.741 1.00 80.44 96 ILE A N 1
ATOM 770 C CA . ILE A 1 96 ? 5.822 1.169 3.211 1.00 80.44 96 ILE A CA 1
ATOM 771 C C . ILE A 1 96 ? 5.712 -0.171 2.477 1.00 80.44 96 ILE A C 1
ATOM 773 O O . ILE A 1 96 ? 6.599 -0.504 1.696 1.00 80.44 96 ILE A O 1
ATOM 777 N N . THR A 1 97 ? 4.642 -0.945 2.690 1.00 86.06 97 THR A N 1
ATOM 778 C CA . THR A 1 97 ? 4.481 -2.278 2.079 1.00 86.06 97 THR A CA 1
ATOM 779 C C . THR A 1 97 ? 3.484 -2.327 0.928 1.00 86.06 97 THR A C 1
ATOM 781 O O . THR A 1 97 ? 3.387 -3.358 0.259 1.00 86.06 97 THR A O 1
ATOM 784 N N . TRP A 1 98 ? 2.722 -1.263 0.659 1.00 91.25 98 TRP A N 1
ATOM 785 C CA . TRP A 1 98 ? 1.652 -1.317 -0.340 1.00 91.25 98 TRP A CA 1
ATOM 786 C C . TRP A 1 98 ? 2.150 -1.720 -1.738 1.00 91.25 98 TRP A C 1
ATOM 788 O O . TRP A 1 98 ? 1.428 -2.422 -2.437 1.00 91.25 98 TRP A O 1
ATOM 798 N N . MET A 1 99 ? 3.369 -1.339 -2.149 1.00 90.00 99 MET A N 1
ATOM 799 C CA . MET A 1 99 ? 3.904 -1.708 -3.472 1.00 90.00 99 MET A CA 1
ATOM 800 C C . MET A 1 99 ? 4.099 -3.225 -3.582 1.00 90.00 99 MET A C 1
ATOM 802 O O . MET A 1 99 ? 3.745 -3.834 -4.590 1.00 90.00 99 MET A O 1
ATOM 806 N N . TRP A 1 100 ? 4.590 -3.858 -2.514 1.00 88.94 100 TRP A N 1
ATOM 807 C CA . TRP A 1 100 ? 4.680 -5.314 -2.422 1.00 88.94 100 TRP A CA 1
ATOM 808 C C . TRP A 1 100 ? 3.290 -5.961 -2.458 1.00 88.94 100 TRP A C 1
ATOM 810 O O . TRP A 1 100 ? 3.068 -6.925 -3.189 1.00 88.94 100 TRP A O 1
ATOM 820 N N . HIS A 1 101 ? 2.308 -5.386 -1.755 1.00 90.31 101 HIS A N 1
ATOM 821 C CA . HIS A 1 101 ? 0.923 -5.856 -1.847 1.00 90.31 101 HIS A CA 1
ATOM 822 C C . HIS A 1 101 ? 0.338 -5.688 -3.255 1.00 90.31 101 HIS A C 1
ATOM 824 O O . HIS A 1 101 ? -0.427 -6.547 -3.684 1.00 90.31 101 HIS A O 1
ATOM 830 N N . ALA A 1 102 ? 0.686 -4.629 -3.989 1.00 91.38 102 ALA A N 1
ATOM 831 C CA . ALA A 1 102 ? 0.247 -4.433 -5.370 1.00 91.38 102 ALA A CA 1
ATOM 832 C C . ALA A 1 102 ? 0.774 -5.553 -6.279 1.00 91.38 102 ALA A C 1
ATOM 834 O O . ALA A 1 102 ? 0.031 -6.073 -7.115 1.00 91.38 102 ALA A O 1
ATOM 835 N N . HIS A 1 103 ? 2.015 -5.984 -6.050 1.00 89.44 103 HIS A N 1
ATOM 836 C CA . HIS A 1 103 ? 2.589 -7.137 -6.729 1.00 89.44 103 HIS A CA 1
ATOM 837 C C . HIS A 1 103 ? 1.870 -8.438 -6.370 1.00 89.44 103 HIS A C 1
ATOM 839 O O . HIS A 1 103 ? 1.322 -9.100 -7.249 1.00 89.44 103 HIS A O 1
ATOM 845 N N . CYS A 1 104 ? 1.779 -8.777 -5.085 1.00 86.88 104 CYS A N 1
ATOM 846 C CA . CYS A 1 104 ? 1.200 -10.055 -4.667 1.00 86.88 104 CYS A CA 1
ATOM 847 C C . CYS A 1 104 ? -0.311 -10.163 -4.923 1.00 86.88 104 CYS A C 1
ATOM 849 O O . CYS A 1 104 ? -0.798 -11.244 -5.243 1.00 86.88 104 CYS A O 1
ATOM 851 N N . ALA A 1 105 ? -1.066 -9.072 -4.762 1.00 86.81 105 ALA A N 1
ATOM 852 C CA . ALA A 1 105 ? -2.527 -9.092 -4.855 1.00 86.81 105 ALA A CA 1
ATOM 853 C C . ALA A 1 105 ? -3.056 -8.759 -6.255 1.00 86.81 105 ALA A C 1
ATOM 855 O O . ALA A 1 105 ? -4.162 -9.172 -6.601 1.00 86.81 105 ALA A O 1
ATOM 856 N N . CYS A 1 106 ? -2.318 -7.975 -7.046 1.00 89.00 106 CYS A N 1
ATOM 857 C CA . CYS A 1 106 ? -2.784 -7.497 -8.350 1.00 89.00 106 CYS A CA 1
ATOM 858 C C . CYS A 1 106 ? -1.864 -7.883 -9.512 1.00 89.00 106 CYS A C 1
ATOM 860 O O . CYS A 1 106 ? -2.215 -7.595 -10.653 1.00 89.00 106 CYS A O 1
ATOM 862 N N . GLY A 1 107 ? -0.711 -8.507 -9.251 1.00 89.00 107 GLY A N 1
ATOM 863 C CA . GLY A 1 107 ? 0.275 -8.846 -10.279 1.00 89.00 107 GLY A CA 1
ATOM 864 C C . GLY A 1 107 ? 0.987 -7.632 -10.878 1.00 89.00 107 GLY A C 1
ATOM 865 O O . GLY A 1 107 ? 1.675 -7.775 -11.884 1.00 89.00 107 GLY A O 1
ATOM 866 N N . ARG A 1 108 ? 0.828 -6.440 -10.285 1.00 93.06 108 ARG A N 1
ATOM 867 C CA . ARG A 1 108 ? 1.470 -5.220 -10.785 1.00 93.06 108 ARG A CA 1
ATOM 868 C C . ARG A 1 108 ? 2.954 -5.206 -10.448 1.00 93.06 108 ARG A C 1
ATOM 870 O O . ARG A 1 108 ? 3.361 -5.666 -9.383 1.00 93.06 108 ARG A O 1
ATOM 877 N N . VAL A 1 109 ? 3.764 -4.630 -11.320 1.00 94.19 109 VAL A N 1
ATOM 878 C CA . VAL A 1 109 ? 5.183 -4.391 -11.054 1.00 94.19 109 VAL A CA 1
ATOM 879 C C . VAL A 1 109 ? 5.371 -2.902 -10.824 1.00 94.19 109 VAL A C 1
ATOM 881 O O . VAL A 1 109 ? 5.456 -2.106 -11.754 1.00 94.19 109 VAL A O 1
ATOM 884 N N . VAL A 1 110 ? 5.393 -2.542 -9.543 1.00 94.44 110 VAL A N 1
ATOM 885 C CA . VAL A 1 110 ? 5.562 -1.167 -9.074 1.00 94.44 110 VAL A CA 1
ATOM 886 C C . VAL A 1 110 ? 6.914 -1.047 -8.390 1.00 94.44 110 VAL A C 1
ATOM 888 O O . VAL A 1 110 ? 7.251 -1.888 -7.555 1.00 94.44 110 VAL A O 1
ATOM 891 N N . VAL A 1 111 ? 7.674 -0.010 -8.724 1.00 92.69 111 VAL A N 1
ATOM 892 C CA . VAL A 1 111 ? 9.001 0.250 -8.151 1.00 92.69 111 VAL A CA 1
ATOM 893 C C . VAL A 1 111 ? 9.126 1.703 -7.716 1.00 92.69 111 VAL A C 1
ATOM 895 O O . VAL A 1 111 ? 8.517 2.595 -8.307 1.00 92.69 111 VAL A O 1
ATOM 898 N N . SER A 1 112 ? 9.934 1.945 -6.688 1.00 93.06 112 SER A N 1
ATOM 899 C CA . SER A 1 11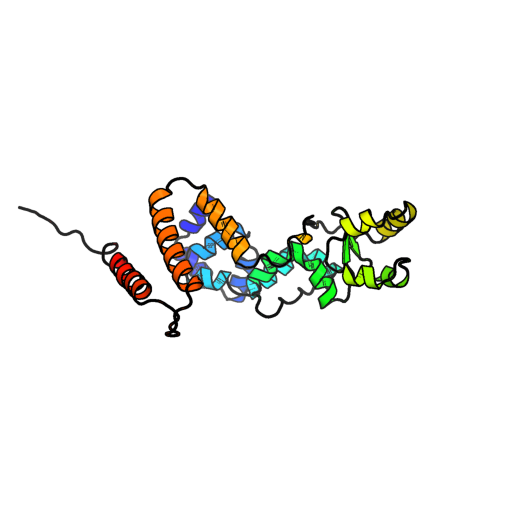2 ? 10.371 3.293 -6.322 1.00 93.06 112 SER A CA 1
ATOM 900 C C . SER A 1 112 ? 11.760 3.558 -6.891 1.00 93.06 112 SER A C 1
ATOM 902 O O . SER A 1 112 ? 12.644 2.717 -6.754 1.00 93.06 112 SER A O 1
ATOM 904 N N . ILE A 1 113 ? 11.965 4.717 -7.511 1.00 92.56 113 ILE A N 1
ATOM 905 C CA . ILE A 1 113 ? 13.280 5.199 -7.944 1.00 92.56 113 ILE A CA 1
ATOM 906 C C . ILE A 1 113 ? 13.381 6.677 -7.562 1.00 92.56 113 ILE A C 1
ATOM 908 O O . ILE A 1 113 ? 12.558 7.492 -7.973 1.00 92.56 113 ILE A O 1
ATOM 912 N N . GLU A 1 114 ? 14.383 7.013 -6.752 1.00 90.88 114 GLU A N 1
ATOM 913 C CA . GLU A 1 114 ? 14.675 8.367 -6.266 1.00 90.88 114 GLU A CA 1
ATOM 914 C C . GLU A 1 114 ? 13.472 9.044 -5.582 1.00 90.88 114 GLU A C 1
ATOM 916 O O . GLU A 1 114 ? 13.247 10.244 -5.717 1.00 90.88 114 GLU A O 1
ATOM 921 N N . GLY A 1 115 ? 12.687 8.266 -4.829 1.00 87.44 115 GLY A N 1
ATOM 922 C CA . GLY A 1 115 ? 11.517 8.772 -4.104 1.00 87.44 115 GLY A CA 1
ATOM 923 C C . GLY A 1 115 ? 10.267 8.963 -4.969 1.00 87.44 115 GLY A C 1
ATOM 924 O O . GLY A 1 115 ? 9.261 9.462 -4.471 1.00 87.44 115 GLY A O 1
ATOM 925 N N . ILE A 1 116 ? 10.308 8.569 -6.244 1.00 90.94 116 ILE A N 1
ATOM 926 C CA . ILE A 1 116 ? 9.162 8.588 -7.158 1.00 90.94 116 ILE A CA 1
ATOM 927 C C . ILE A 1 116 ? 8.724 7.149 -7.416 1.00 90.94 116 ILE A C 1
ATOM 929 O O . ILE A 1 116 ? 9.555 6.256 -7.566 1.00 90.94 116 ILE A O 1
ATOM 933 N N . VAL A 1 117 ? 7.412 6.921 -7.468 1.00 93.00 117 VAL A N 1
ATOM 934 C CA . VAL A 1 117 ? 6.831 5.597 -7.709 1.00 93.00 117 VAL A CA 1
ATOM 935 C C . VAL A 1 117 ? 6.412 5.451 -9.167 1.00 93.00 117 VAL A C 1
ATOM 937 O O . VAL A 1 117 ? 5.747 6.331 -9.719 1.00 93.00 117 VAL A O 1
ATOM 940 N N . TYR A 1 118 ? 6.759 4.314 -9.762 1.00 94.56 118 TYR A N 1
ATOM 941 C CA . TYR A 1 118 ? 6.506 3.989 -11.161 1.00 94.56 118 TYR A CA 1
ATOM 942 C C . TYR A 1 118 ? 5.752 2.666 -11.270 1.00 94.56 118 TYR A C 1
ATOM 944 O O . TYR A 1 118 ? 6.145 1.679 -10.644 1.00 94.56 118 TYR A O 1
ATOM 952 N N . ASP A 1 119 ? 4.691 2.639 -12.074 1.00 95.62 119 ASP A N 1
ATOM 953 C CA . ASP A 1 119 ? 3.996 1.405 -12.455 1.00 95.62 119 ASP A CA 1
ATOM 954 C C . ASP A 1 119 ? 4.53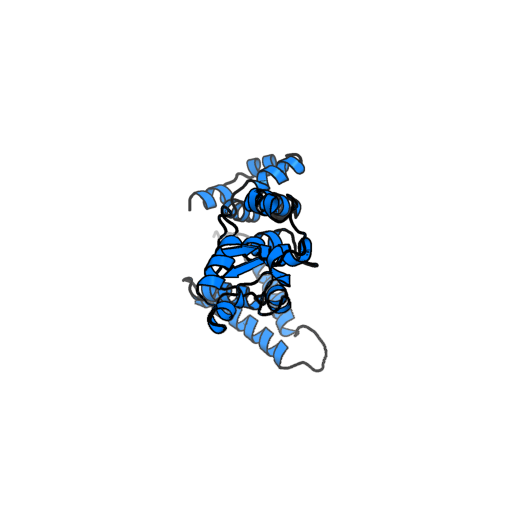6 0.965 -13.816 1.00 95.62 119 ASP A C 1
ATOM 956 O O . ASP A 1 119 ? 4.152 1.497 -14.854 1.00 95.62 119 ASP A O 1
ATOM 960 N N . VAL A 1 120 ? 5.481 0.027 -13.798 1.00 96.12 120 VAL A N 1
ATOM 961 C CA . VAL A 1 120 ? 6.177 -0.462 -14.998 1.00 96.12 120 VAL A CA 1
ATOM 962 C C . VAL A 1 120 ? 5.587 -1.781 -15.494 1.00 96.12 120 VAL A C 1
ATOM 964 O O . VAL A 1 120 ? 6.235 -2.488 -16.260 1.00 96.12 120 VAL A O 1
ATOM 967 N N . THR A 1 121 ? 4.368 -2.126 -15.061 1.00 95.69 121 THR A N 1
ATOM 968 C CA . THR A 1 121 ? 3.706 -3.398 -15.394 1.00 95.69 121 THR A CA 1
ATOM 969 C C . THR A 1 121 ? 3.653 -3.642 -16.904 1.00 95.69 121 THR A C 1
ATOM 971 O O . THR A 1 121 ? 3.977 -4.739 -17.353 1.00 95.69 121 THR A O 1
ATOM 974 N N . ASP A 1 122 ? 3.334 -2.611 -17.686 1.00 95.38 122 ASP A N 1
ATOM 975 C CA . ASP A 1 122 ? 3.209 -2.719 -19.145 1.00 95.38 122 ASP A CA 1
ATOM 976 C C . ASP A 1 122 ? 4.564 -2.629 -19.874 1.00 95.38 122 ASP A C 1
ATOM 978 O O . ASP A 1 122 ? 4.648 -2.927 -21.059 1.00 95.38 122 ASP A O 1
ATOM 982 N N . TYR A 1 123 ? 5.641 -2.250 -19.176 1.00 96.19 123 TYR A N 1
ATOM 983 C CA . TYR A 1 123 ? 6.989 -2.112 -19.745 1.00 96.19 123 TYR A CA 1
ATOM 984 C C . TYR A 1 123 ? 7.853 -3.373 -19.579 1.00 96.19 123 TYR A C 1
ATOM 986 O O . TYR A 1 123 ? 8.969 -3.439 -20.092 1.00 96.19 123 TYR A O 1
ATOM 994 N N . ILE A 1 124 ? 7.373 -4.381 -18.840 1.00 95.06 124 ILE A N 1
ATOM 995 C CA . ILE A 1 124 ? 8.185 -5.539 -18.432 1.00 95.06 124 ILE A CA 1
ATOM 996 C C . ILE A 1 124 ? 8.830 -6.241 -19.632 1.00 95.06 124 ILE A C 1
ATOM 998 O O . ILE A 1 124 ? 10.028 -6.523 -19.601 1.00 95.06 124 ILE A O 1
ATOM 1002 N N . ASP A 1 125 ? 8.046 -6.511 -20.673 1.00 94.50 125 ASP A N 1
ATOM 1003 C CA . ASP A 1 125 ? 8.502 -7.273 -21.841 1.00 94.50 125 ASP A CA 1
ATOM 1004 C C . ASP A 1 125 ? 9.293 -6.404 -22.836 1.00 94.50 125 ASP A C 1
ATOM 1006 O O . ASP A 1 125 ? 10.053 -6.922 -23.653 1.00 94.50 125 ASP A O 1
ATOM 1010 N N . GLU A 1 126 ? 9.164 -5.080 -22.735 1.00 94.75 126 GLU A N 1
ATOM 1011 C CA . GLU A 1 126 ? 9.887 -4.104 -23.556 1.00 94.75 126 GLU A CA 1
ATOM 1012 C C . GLU A 1 126 ? 11.244 -3.716 -22.950 1.00 94.75 126 GLU A C 1
ATOM 1014 O O . GLU A 1 126 ? 12.089 -3.135 -23.634 1.00 94.75 126 GLU A O 1
ATOM 1019 N N . HIS A 1 127 ? 11.481 -4.046 -21.675 1.00 95.06 127 HIS A N 1
ATOM 1020 C CA . HIS A 1 127 ? 12.693 -3.669 -20.960 1.00 95.06 127 HIS A CA 1
ATOM 1021 C C . HIS A 1 127 ? 13.950 -4.325 -21.571 1.00 95.06 127 HIS A C 1
ATOM 1023 O O . HIS A 1 127 ? 14.125 -5.542 -21.452 1.00 95.06 127 HIS A O 1
ATOM 1029 N N . PRO A 1 128 ? 14.907 -3.546 -22.125 1.00 93.75 128 PRO A N 1
ATOM 1030 C CA . PRO A 1 128 ? 16.092 -4.104 -22.788 1.00 93.75 128 PRO A CA 1
ATOM 1031 C C . PRO A 1 128 ? 17.018 -4.909 -21.865 1.00 93.75 128 PRO A C 1
ATOM 1033 O O . PRO A 1 128 ? 17.766 -5.761 -22.336 1.00 93.75 128 PRO A O 1
ATOM 1036 N N . GLY A 1 129 ? 16.981 -4.646 -20.553 1.00 88.50 129 GLY A N 1
ATOM 1037 C CA . GLY A 1 129 ? 17.719 -5.409 -19.541 1.00 88.50 129 GLY A CA 1
ATOM 1038 C C . GLY A 1 129 ? 17.035 -6.716 -19.117 1.00 88.50 129 GLY A C 1
ATOM 1039 O O . GLY A 1 129 ? 17.565 -7.424 -18.265 1.00 88.50 129 GLY A O 1
ATOM 1040 N N . GLY A 1 130 ? 15.868 -7.029 -19.687 1.00 91.06 130 GLY A N 1
ATOM 1041 C CA . GLY A 1 130 ? 15.054 -8.199 -19.369 1.00 91.06 130 GLY A CA 1
ATOM 1042 C C . GLY A 1 130 ? 14.004 -7.927 -18.288 1.00 91.06 130 GLY A C 1
ATOM 1043 O O . GLY A 1 130 ? 14.270 -7.264 -17.280 1.00 91.06 130 GLY A O 1
ATOM 1044 N N . GLY A 1 131 ? 12.801 -8.472 -18.483 1.00 90.94 131 GLY A N 1
ATOM 1045 C CA . GLY A 1 131 ? 11.671 -8.291 -17.567 1.00 90.94 131 GLY A CA 1
ATOM 1046 C C . GLY A 1 131 ? 11.869 -8.916 -16.182 1.00 90.94 131 GLY A C 1
ATOM 1047 O O . GLY A 1 131 ? 11.327 -8.414 -15.199 1.00 90.94 131 GLY A O 1
ATOM 1048 N N . GLU A 1 132 ? 12.698 -9.957 -16.067 1.00 90.19 132 GLU A N 1
ATOM 1049 C CA . GLU A 1 132 ? 12.970 -10.635 -14.789 1.00 90.19 132 GLU A CA 1
ATOM 1050 C C . GLU A 1 132 ? 13.599 -9.712 -13.740 1.00 90.19 132 GLU A C 1
ATOM 1052 O O . GLU A 1 132 ? 13.282 -9.818 -12.557 1.00 90.19 132 GLU A O 1
ATOM 1057 N N . LEU A 1 133 ? 14.426 -8.747 -14.156 1.00 89.88 133 LEU A N 1
ATOM 1058 C CA . LEU A 1 133 ? 15.003 -7.763 -13.235 1.00 89.88 133 LEU A CA 1
ATOM 1059 C C . LEU A 1 133 ? 13.930 -6.836 -12.649 1.00 89.88 133 LEU A C 1
ATOM 1061 O O . LEU A 1 133 ? 13.980 -6.508 -11.465 1.00 89.88 133 LEU A O 1
ATOM 1065 N N . LEU A 1 134 ? 12.937 -6.451 -13.457 1.00 90.38 134 LEU A N 1
ATOM 1066 C CA . LEU A 1 134 ? 11.814 -5.632 -12.997 1.00 90.38 134 LEU A CA 1
ATOM 1067 C C . LEU A 1 134 ? 10.890 -6.433 -12.076 1.00 90.38 134 LEU A C 1
ATOM 1069 O O . LEU A 1 134 ? 10.491 -5.927 -11.030 1.00 90.38 134 LEU A O 1
ATOM 1073 N N . ARG A 1 135 ? 10.605 -7.698 -12.414 1.00 87.69 135 ARG A N 1
ATOM 1074 C CA . ARG A 1 135 ? 9.827 -8.601 -11.548 1.00 87.69 135 ARG A CA 1
ATOM 1075 C C . ARG A 1 135 ? 10.526 -8.829 -10.204 1.00 87.69 135 ARG A C 1
ATOM 1077 O O . ARG A 1 135 ? 9.865 -8.782 -9.174 1.00 87.69 135 ARG A O 1
ATOM 1084 N N . ALA A 1 136 ? 11.847 -9.008 -10.196 1.00 87.19 136 ALA A N 1
ATOM 1085 C CA . ALA A 1 136 ? 12.630 -9.175 -8.970 1.00 87.19 136 ALA A CA 1
ATOM 1086 C C . ALA A 1 136 ? 12.660 -7.908 -8.096 1.00 87.19 136 ALA A C 1
ATOM 1088 O O . ALA A 1 136 ? 12.700 -8.007 -6.872 1.00 87.19 136 ALA A O 1
ATOM 1089 N N . ALA A 1 137 ? 12.618 -6.725 -8.713 1.00 88.69 137 ALA A N 1
ATOM 1090 C CA . ALA A 1 137 ? 12.555 -5.444 -8.011 1.00 88.69 137 ALA A CA 1
ATOM 1091 C C . ALA A 1 137 ? 11.126 -5.028 -7.607 1.00 88.69 137 ALA A C 1
ATOM 1093 O O . ALA A 1 137 ? 10.957 -4.010 -6.927 1.00 88.69 137 ALA A O 1
ATOM 1094 N N . ALA A 1 138 ? 10.097 -5.784 -8.004 1.00 88.44 138 ALA A N 1
ATOM 1095 C CA . ALA A 1 138 ? 8.703 -5.438 -7.760 1.00 88.44 138 ALA A CA 1
ATOM 1096 C C . ALA A 1 138 ? 8.425 -5.226 -6.265 1.00 88.44 138 ALA A C 1
ATOM 1098 O O . ALA A 1 138 ? 8.755 -6.053 -5.415 1.00 88.44 138 ALA A O 1
ATOM 1099 N N . GLY A 1 139 ? 7.785 -4.109 -5.936 1.00 88.25 139 GLY A N 1
ATOM 1100 C CA . GLY A 1 139 ? 7.448 -3.767 -4.563 1.00 88.25 139 GLY A CA 1
ATOM 1101 C C . GLY A 1 139 ? 8.583 -3.135 -3.760 1.00 88.25 139 GLY A C 1
ATOM 1102 O O . GLY A 1 139 ? 8.408 -2.935 -2.558 1.00 88.25 139 GLY A O 1
ATOM 1103 N N . THR A 1 140 ? 9.724 -2.824 -4.384 1.00 86.06 140 THR A N 1
ATOM 1104 C CA . THR A 1 140 ? 10.920 -2.323 -3.690 1.00 86.06 140 THR A CA 1
ATOM 1105 C C . THR A 1 140 ? 11.419 -0.975 -4.217 1.00 86.06 140 THR A C 1
ATOM 1107 O O . THR A 1 140 ? 10.947 -0.462 -5.234 1.00 86.06 140 THR A O 1
ATOM 1110 N N . ASP A 1 141 ? 12.371 -0.381 -3.493 1.00 88.81 141 ASP A N 1
ATOM 1111 C CA . ASP A 1 141 ? 13.161 0.749 -3.980 1.00 88.81 141 ASP A CA 1
ATOM 1112 C C . ASP A 1 141 ? 14.319 0.238 -4.850 1.00 88.81 141 ASP A C 1
ATOM 1114 O O . ASP A 1 141 ? 15.256 -0.397 -4.361 1.00 88.81 141 ASP A O 1
ATOM 1118 N N . ALA A 1 142 ? 14.239 0.517 -6.148 1.00 91.56 142 ALA A N 1
ATOM 1119 C CA . ALA A 1 142 ? 15.196 0.106 -7.164 1.00 91.56 142 ALA A CA 1
ATOM 1120 C C . ALA A 1 142 ? 16.257 1.183 -7.459 1.00 91.56 142 ALA A C 1
ATOM 1122 O O . ALA A 1 142 ? 17.021 1.030 -8.413 1.00 91.56 142 ALA A O 1
ATOM 1123 N N . THR A 1 143 ? 16.335 2.260 -6.664 1.00 90.56 143 THR A N 1
ATOM 1124 C CA . THR A 1 143 ? 17.235 3.404 -6.905 1.00 90.56 143 THR A CA 1
ATOM 1125 C C . THR A 1 143 ? 18.690 2.993 -7.117 1.00 90.56 143 THR A C 1
ATOM 1127 O O . THR A 1 143 ? 19.304 3.378 -8.113 1.00 90.56 143 THR A O 1
ATOM 1130 N N . GLU A 1 144 ? 19.248 2.192 -6.209 1.00 90.19 144 GLU A N 1
ATOM 1131 C CA . GLU A 1 144 ? 20.665 1.816 -6.262 1.00 90.19 144 GLU A CA 1
ATOM 1132 C C . GLU A 1 144 ? 20.974 0.930 -7.471 1.00 90.19 144 GLU A C 1
ATOM 1134 O O . GLU A 1 144 ? 21.969 1.143 -8.163 1.00 90.19 144 GLU A O 1
ATOM 1139 N N . VAL A 1 145 ? 20.077 -0.008 -7.793 1.00 89.25 145 VAL A N 1
ATOM 1140 C CA . VAL A 1 145 ? 20.207 -0.871 -8.977 1.00 89.25 145 VAL A CA 1
ATOM 1141 C C . VAL A 1 145 ? 20.116 -0.034 -10.254 1.00 89.25 145 VAL A C 1
ATOM 1143 O O . VAL A 1 145 ? 20.947 -0.170 -11.153 1.00 89.25 145 VAL A O 1
ATOM 1146 N N . PHE A 1 146 ? 19.153 0.888 -10.319 1.00 92.25 146 PHE A N 1
ATOM 1147 C CA . PHE A 1 146 ? 18.957 1.767 -11.468 1.00 92.25 146 PHE A CA 1
ATOM 1148 C C . PHE A 1 146 ? 20.174 2.669 -11.726 1.00 92.25 146 PHE A C 1
ATOM 1150 O O . PHE A 1 146 ? 20.585 2.839 -12.880 1.00 92.25 146 PHE A O 1
ATOM 1157 N N . LYS A 1 147 ? 20.778 3.214 -10.660 1.00 90.88 147 LYS A N 1
ATOM 1158 C CA . LYS A 1 147 ? 21.997 4.034 -10.729 1.00 90.88 147 LYS A CA 1
ATOM 1159 C C . LYS A 1 147 ? 23.224 3.221 -11.124 1.00 90.88 147 LYS A C 1
ATOM 1161 O O . LYS A 1 147 ? 23.970 3.670 -11.990 1.00 90.88 147 LYS A O 1
ATOM 1166 N N . ALA A 1 148 ? 23.411 2.039 -10.536 1.00 91.12 148 ALA A N 1
ATOM 1167 C CA . ALA A 1 148 ? 24.575 1.188 -10.785 1.00 91.12 148 ALA A CA 1
ATOM 1168 C C . ALA A 1 148 ? 24.680 0.735 -12.249 1.00 91.12 148 ALA A C 1
ATOM 1170 O O . ALA A 1 148 ? 25.778 0.668 -12.792 1.00 91.12 148 ALA A O 1
ATOM 1171 N N . VAL A 1 149 ? 23.543 0.473 -12.902 1.00 93.19 149 VAL A N 1
ATOM 1172 C CA . VAL A 1 149 ? 23.500 0.111 -14.330 1.00 93.19 149 VAL A CA 1
ATOM 1173 C C . VAL A 1 149 ? 23.875 1.292 -15.236 1.00 93.19 149 VAL A C 1
ATOM 1175 O O . VAL A 1 149 ? 24.376 1.087 -16.338 1.00 93.19 149 VAL A O 1
ATOM 1178 N N . GLY A 1 150 ? 23.660 2.534 -14.790 1.00 91.81 150 GLY A N 1
ATOM 1179 C CA . GLY A 1 150 ? 24.004 3.720 -15.577 1.00 91.81 150 GLY A CA 1
ATOM 1180 C C . GLY A 1 150 ? 23.067 3.960 -16.764 1.00 91.81 150 GLY A C 1
ATOM 1181 O O . GLY A 1 150 ? 23.526 4.236 -17.871 1.00 91.81 150 GLY A O 1
ATOM 1182 N N . HIS A 1 151 ? 21.749 3.877 -16.544 1.00 94.06 151 HIS A N 1
ATOM 1183 C CA . HIS A 1 151 ? 20.736 4.123 -17.579 1.00 94.06 151 HIS A CA 1
ATOM 1184 C C . HIS A 1 151 ? 20.956 5.458 -18.316 1.00 94.06 151 HIS A C 1
ATOM 1186 O O . HIS A 1 151 ? 21.348 6.468 -17.721 1.00 94.06 151 HIS A O 1
ATOM 1192 N N . THR A 1 152 ? 20.688 5.479 -19.624 1.00 95.31 152 THR A N 1
ATOM 1193 C CA . THR A 1 152 ? 20.856 6.666 -20.480 1.00 95.31 152 THR A CA 1
ATOM 1194 C C . THR A 1 152 ? 19.797 7.737 -20.193 1.00 95.31 152 THR A C 1
ATOM 1196 O O . THR A 1 152 ? 18.832 7.505 -19.463 1.00 95.31 152 THR A O 1
ATOM 1199 N N . LYS A 1 153 ? 19.951 8.936 -20.772 1.00 94.38 153 LYS A N 1
ATOM 1200 C CA . LYS A 1 153 ? 18.925 9.989 -20.676 1.00 94.38 153 LYS A CA 1
ATOM 1201 C C . LYS A 1 153 ? 17.585 9.525 -21.261 1.00 94.38 153 LYS A C 1
ATOM 1203 O O . LYS A 1 153 ? 16.575 9.628 -20.584 1.00 94.38 153 LYS A O 1
ATOM 1208 N N . ASN A 1 154 ? 17.612 8.909 -22.445 1.00 94.44 154 ASN A N 1
ATOM 1209 C CA . ASN A 1 154 ? 16.409 8.382 -23.091 1.00 94.44 154 ASN A CA 1
ATOM 1210 C C . ASN A 1 154 ? 15.671 7.356 -22.209 1.00 94.44 154 ASN A C 1
ATOM 1212 O O . ASN A 1 154 ? 14.454 7.395 -22.104 1.00 94.44 154 ASN A O 1
ATOM 1216 N N . ALA A 1 155 ? 16.401 6.475 -21.516 1.00 94.38 155 ALA A N 1
ATOM 1217 C CA . ALA A 1 155 ? 15.791 5.523 -20.587 1.00 94.38 155 ALA A CA 1
ATOM 1218 C C . ALA A 1 155 ? 15.113 6.209 -19.385 1.00 94.38 155 ALA A C 1
ATOM 1220 O O . ALA A 1 155 ? 14.081 5.736 -18.917 1.00 94.38 155 ALA A O 1
ATOM 1221 N N . ARG A 1 156 ? 15.655 7.336 -18.899 1.00 93.94 156 ARG A N 1
ATOM 1222 C CA . ARG A 1 156 ? 14.997 8.147 -17.857 1.00 93.94 156 ARG A CA 1
ATOM 1223 C C . ARG A 1 156 ? 13.749 8.855 -18.378 1.00 93.94 156 ARG A C 1
ATOM 1225 O O . ARG A 1 156 ? 12.769 8.943 -17.648 1.00 93.94 156 ARG A O 1
ATOM 1232 N N . ASP A 1 157 ? 13.774 9.320 -19.624 1.00 94.69 157 ASP A N 1
ATOM 1233 C CA . ASP A 1 157 ? 12.612 9.949 -20.257 1.00 94.69 157 ASP A CA 1
ATOM 1234 C C . ASP A 1 157 ? 11.469 8.928 -20.437 1.00 94.69 157 ASP A C 1
ATOM 1236 O O . ASP A 1 157 ? 10.316 9.242 -20.150 1.00 94.69 157 ASP A O 1
ATOM 1240 N N . ILE A 1 158 ? 11.794 7.678 -20.801 1.00 94.62 158 ILE A N 1
ATOM 1241 C CA . ILE A 1 158 ? 10.838 6.555 -20.816 1.00 94.62 158 ILE A CA 1
ATOM 1242 C C . ILE A 1 158 ? 10.330 6.257 -19.400 1.00 94.62 158 ILE A C 1
ATOM 1244 O O . ILE A 1 158 ? 9.129 6.154 -19.188 1.00 94.62 158 ILE A O 1
ATOM 1248 N N . LEU A 1 159 ? 11.211 6.161 -18.400 1.00 94.44 159 LEU A N 1
ATOM 1249 C CA . LEU A 1 159 ? 10.795 5.924 -17.012 1.00 94.44 159 LEU A CA 1
ATOM 1250 C C . LEU A 1 159 ? 9.772 6.974 -16.538 1.00 94.44 159 LEU A C 1
ATOM 1252 O O . LEU A 1 159 ? 8.782 6.628 -15.896 1.00 94.44 159 LEU A O 1
ATOM 1256 N N . ALA A 1 160 ? 9.968 8.244 -16.905 1.00 93.38 160 ALA A N 1
ATOM 1257 C CA . ALA A 1 160 ? 9.072 9.332 -16.531 1.00 93.38 160 ALA A CA 1
ATOM 1258 C C . ALA A 1 160 ? 7.630 9.149 -17.045 1.00 93.38 160 ALA A C 1
ATOM 1260 O O . ALA A 1 160 ? 6.701 9.601 -16.372 1.00 93.38 160 ALA A O 1
ATOM 1261 N N . SER A 1 161 ? 7.407 8.458 -18.174 1.00 93.75 161 SER A N 1
ATOM 1262 C CA . SER A 1 161 ? 6.044 8.183 -18.661 1.00 93.75 161 SER A CA 1
ATOM 1263 C C . SER A 1 161 ? 5.282 7.160 -17.815 1.00 93.75 161 SER A C 1
ATOM 1265 O O . SER A 1 161 ? 4.056 7.140 -17.862 1.00 93.75 161 SER A O 1
ATOM 1267 N N . TYR A 1 162 ? 5.983 6.357 -17.007 1.00 94.56 162 TYR A N 1
ATOM 1268 C CA . TYR A 1 162 ? 5.391 5.361 -16.103 1.00 94.56 162 TYR A CA 1
ATOM 1269 C C . TYR A 1 162 ? 5.190 5.879 -14.668 1.00 94.56 162 TYR A C 1
ATOM 1271 O O . TYR A 1 162 ? 4.795 5.124 -13.777 1.00 94.56 162 TYR A O 1
ATOM 1279 N N . ALA A 1 163 ? 5.476 7.160 -14.409 1.00 92.94 163 ALA A N 1
ATOM 128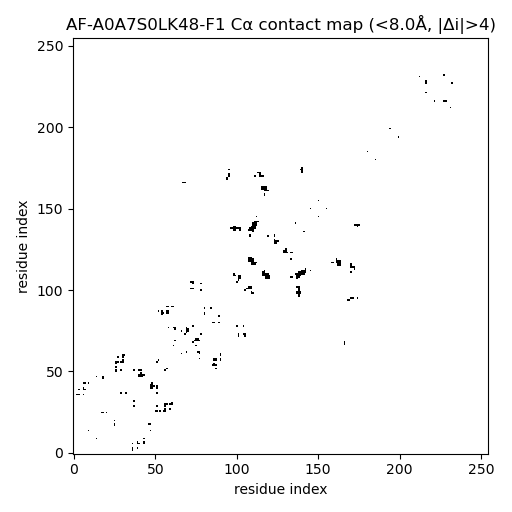0 C CA . ALA A 1 163 ? 5.345 7.748 -13.080 1.00 92.94 163 ALA A CA 1
ATOM 1281 C C . ALA A 1 163 ? 3.877 7.797 -12.626 1.00 92.94 163 ALA A C 1
ATOM 1283 O O . ALA A 1 163 ? 3.007 8.330 -13.321 1.00 92.94 163 ALA A O 1
ATOM 1284 N N . MET A 1 164 ? 3.599 7.311 -11.414 1.00 88.94 164 MET A N 1
ATOM 1285 C CA . MET A 1 164 ? 2.265 7.392 -10.816 1.00 88.94 164 MET A CA 1
ATOM 1286 C C . MET A 1 164 ? 2.019 8.797 -10.250 1.00 88.94 164 MET A C 1
ATOM 1288 O O . MET A 1 164 ? 2.263 9.073 -9.075 1.00 88.94 164 MET A O 1
ATOM 1292 N N . GLN A 1 165 ? 1.537 9.710 -11.093 1.00 74.56 165 GLN A N 1
ATOM 1293 C CA . GLN A 1 165 ? 1.212 11.077 -10.680 1.00 74.56 165 GLN A CA 1
ATOM 1294 C C . GLN A 1 165 ? -0.045 11.123 -9.791 1.00 74.56 165 GLN A C 1
ATOM 1296 O O . GLN A 1 165 ? -0.998 10.370 -9.985 1.00 74.56 165 GLN A O 1
ATOM 1301 N N . GLY A 1 166 ? -0.073 12.047 -8.825 1.00 63.91 166 GLY A N 1
ATOM 1302 C CA . GLY A 1 166 ? -1.277 12.360 -8.038 1.00 63.91 166 GLY A 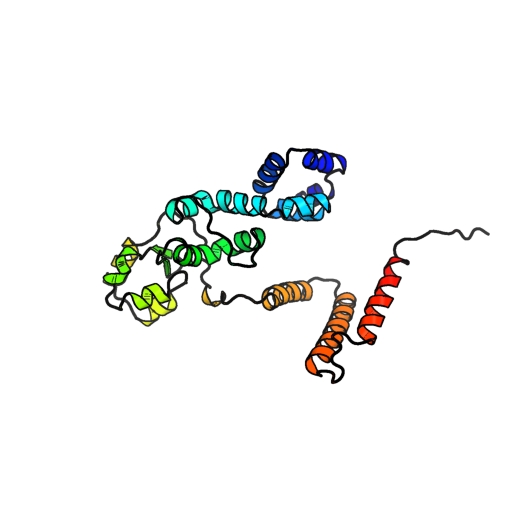CA 1
ATOM 1303 C C . GLY A 1 166 ? -1.534 11.474 -6.814 1.00 63.91 166 GLY A C 1
ATOM 1304 O O . GLY A 1 166 ? -2.471 11.740 -6.063 1.00 63.91 166 GLY A O 1
ATOM 1305 N N . LEU A 1 167 ? -0.697 10.468 -6.555 1.00 63.03 167 LEU A N 1
ATOM 1306 C CA . LEU A 1 167 ? -0.686 9.778 -5.269 1.00 63.03 167 LEU A CA 1
ATOM 1307 C C . LEU A 1 167 ? 0.310 10.506 -4.358 1.00 63.03 167 LEU A C 1
ATOM 1309 O O . LEU A 1 167 ? 1.512 10.491 -4.607 1.00 63.03 167 LEU A O 1
ATOM 1313 N N . ASN A 1 168 ? -0.187 11.180 -3.320 1.00 52.75 168 ASN A N 1
ATOM 1314 C CA . ASN A 1 168 ? 0.644 11.840 -2.310 1.00 52.75 168 ASN A CA 1
ATOM 1315 C C . ASN A 1 168 ? 1.275 10.754 -1.413 1.00 52.75 168 ASN A C 1
ATOM 1317 O O . ASN A 1 168 ? 0.826 10.511 -0.294 1.00 52.75 168 ASN A O 1
ATOM 1321 N N . MET A 1 169 ? 2.224 10.000 -1.969 1.00 54.34 169 MET A N 1
ATOM 1322 C CA . MET A 1 169 ? 2.833 8.839 -1.328 1.00 54.34 169 MET A CA 1
ATOM 1323 C C . MET A 1 169 ? 4.093 9.276 -0.599 1.00 54.34 169 MET A C 1
ATOM 1325 O O . MET A 1 169 ? 5.041 9.756 -1.216 1.00 54.34 169 MET A O 1
ATOM 1329 N N . ALA A 1 170 ? 4.124 9.078 0.716 1.00 45.75 170 ALA A N 1
ATOM 1330 C CA . ALA A 1 170 ? 5.373 9.117 1.456 1.00 45.75 170 ALA A CA 1
ATOM 1331 C C . ALA A 1 170 ? 6.221 7.919 1.006 1.00 45.75 170 ALA A C 1
ATOM 1333 O O . ALA A 1 170 ? 6.022 6.796 1.463 1.00 45.75 170 ALA A O 1
ATOM 1334 N N . VAL A 1 171 ? 7.137 8.140 0.067 1.00 43.53 171 VAL A N 1
ATOM 1335 C CA . VAL A 1 171 ? 8.099 7.116 -0.334 1.00 43.53 171 VAL A CA 1
ATOM 1336 C C . VAL A 1 171 ? 9.182 7.073 0.735 1.00 43.53 171 VAL A C 1
ATOM 1338 O O . VAL A 1 171 ? 9.990 7.991 0.863 1.00 43.53 171 VAL A O 1
ATOM 1341 N N . CYS A 1 172 ? 9.163 6.033 1.567 1.00 40.50 172 CYS A N 1
ATOM 1342 C CA . CYS A 1 172 ? 10.241 5.801 2.517 1.00 40.50 172 CYS A CA 1
ATOM 1343 C C . CYS A 1 172 ? 11.473 5.353 1.719 1.00 40.50 172 CYS A C 1
ATOM 1345 O O . CYS A 1 172 ? 11.507 4.233 1.215 1.00 40.50 172 CYS A O 1
ATOM 1347 N N . SER A 1 173 ? 12.465 6.234 1.587 1.00 37.44 173 SER A N 1
ATOM 1348 C CA . SER A 1 173 ? 13.700 6.056 0.802 1.00 37.44 173 SER A CA 1
ATOM 1349 C C . SER A 1 173 ? 14.671 4.999 1.360 1.00 37.44 173 SER A C 1
ATOM 1351 O O . SER A 1 173 ? 15.873 5.097 1.151 1.00 37.44 173 SER A O 1
ATOM 1353 N N . ASP A 1 174 ? 14.179 4.044 2.153 1.00 37.50 174 ASP A N 1
ATOM 1354 C CA . ASP A 1 174 ? 14.982 3.121 2.964 1.00 37.50 174 ASP A CA 1
ATOM 1355 C C . ASP A 1 174 ? 14.343 1.711 2.977 1.00 37.50 174 ASP A C 1
ATOM 1357 O O . ASP A 1 174 ? 14.282 1.019 3.998 1.00 37.50 174 ASP A O 1
ATOM 1361 N N . VAL A 1 175 ? 13.852 1.244 1.818 1.00 42.56 175 VAL A N 1
ATOM 1362 C CA . VAL A 1 175 ? 13.233 -0.094 1.677 1.00 42.56 175 VAL A CA 1
ATOM 1363 C C . VAL A 1 175 ? 14.232 -1.225 1.979 1.00 42.56 175 VAL A C 1
ATOM 1365 O O . VAL A 1 175 ? 13.835 -2.293 2.443 1.00 42.56 175 VAL A O 1
ATOM 1368 N N . GLN A 1 176 ? 15.543 -0.985 1.853 1.00 37.06 176 GLN A N 1
ATOM 1369 C CA . GLN A 1 176 ? 16.587 -1.964 2.203 1.00 37.06 176 GLN A CA 1
ATOM 1370 C C . GLN A 1 176 ? 16.725 -2.244 3.714 1.00 37.06 176 GLN A C 1
ATOM 1372 O O . GLN A 1 176 ? 17.386 -3.210 4.095 1.00 37.06 176 GLN A O 1
ATOM 1377 N N . ARG A 1 177 ? 16.051 -1.485 4.593 1.00 35.03 177 ARG A N 1
ATOM 1378 C CA . ARG A 1 177 ? 15.878 -1.845 6.018 1.00 35.03 177 ARG A CA 1
ATOM 1379 C C . ARG A 1 177 ? 14.590 -2.615 6.314 1.00 35.03 177 ARG A C 1
ATOM 1381 O O . ARG A 1 177 ? 14.359 -2.978 7.463 1.00 35.03 177 ARG A O 1
ATOM 1388 N N . CYS A 1 178 ? 13.781 -2.899 5.295 1.00 38.59 178 CYS A N 1
ATOM 1389 C CA . CYS A 1 178 ? 12.550 -3.678 5.408 1.00 38.59 178 CYS A CA 1
ATOM 1390 C C . CYS A 1 178 ? 12.744 -5.153 5.014 1.00 38.59 178 CYS A C 1
ATOM 1392 O O . CYS A 1 178 ? 11.804 -5.812 4.585 1.00 38.59 178 CYS A O 1
ATOM 1394 N N . ALA A 1 179 ? 13.926 -5.732 5.244 1.00 35.00 179 ALA A N 1
ATOM 1395 C CA . ALA A 1 179 ? 13.907 -7.069 5.829 1.00 35.00 179 ALA A CA 1
ATOM 1396 C C . ALA A 1 179 ? 13.309 -6.864 7.221 1.00 35.00 179 ALA A C 1
ATOM 1398 O O . ALA A 1 179 ? 13.898 -6.098 7.980 1.00 35.00 179 ALA A O 1
ATOM 1399 N N . PHE A 1 180 ? 12.121 -7.429 7.492 1.00 35.91 180 PHE A N 1
ATOM 1400 C CA . PHE A 1 180 ? 11.413 -7.349 8.778 1.00 35.91 180 PHE A CA 1
ATOM 1401 C C . PHE A 1 180 ? 12.366 -6.940 9.910 1.00 35.91 180 PHE A C 1
ATOM 1403 O O . PHE A 1 180 ? 13.246 -7.746 10.238 1.00 35.91 180 PHE A O 1
ATOM 1410 N N . PRO A 1 181 ? 12.246 -5.751 10.537 1.00 36.22 181 PRO A N 1
ATOM 1411 C CA . PRO A 1 181 ? 12.835 -5.612 11.846 1.00 36.22 181 PRO A CA 1
ATOM 1412 C C . PRO A 1 181 ? 12.080 -6.641 12.675 1.00 36.22 181 PRO A C 1
ATOM 1414 O O . PRO A 1 181 ? 10.918 -6.443 13.034 1.00 36.22 181 PRO A O 1
ATOM 1417 N N . SER A 1 182 ? 12.716 -7.793 12.903 1.00 45.41 182 SER A N 1
ATOM 1418 C CA . SER A 1 182 ? 12.275 -8.753 13.899 1.00 45.41 182 SER A CA 1
ATOM 1419 C C . SER A 1 182 ? 11.896 -7.939 15.131 1.00 45.41 182 SER A C 1
ATOM 1421 O O . SER A 1 182 ? 12.517 -6.908 15.396 1.00 45.41 182 SER A O 1
ATOM 1423 N N . ALA A 1 183 ? 10.855 -8.337 15.861 1.00 44.16 183 ALA A N 1
ATOM 1424 C CA . ALA A 1 183 ? 10.346 -7.592 17.020 1.00 44.16 183 ALA A CA 1
ATOM 1425 C C . ALA A 1 183 ? 11.464 -7.057 17.957 1.00 44.16 183 ALA A C 1
ATOM 1427 O O . ALA A 1 183 ? 11.310 -6.016 18.592 1.00 44.16 183 ALA A O 1
ATOM 1428 N N . TRP A 1 184 ? 12.623 -7.724 17.948 1.00 41.19 184 TRP A N 1
ATOM 1429 C CA . TRP A 1 184 ? 13.933 -7.267 18.407 1.00 41.19 184 TRP A CA 1
ATOM 1430 C C . TRP A 1 184 ? 14.338 -5.819 18.058 1.00 41.19 184 TRP A C 1
ATOM 1432 O O . TRP A 1 184 ? 14.720 -5.088 18.962 1.00 41.19 184 TRP A O 1
ATOM 1442 N N . TRP A 1 185 ? 14.286 -5.361 16.801 1.00 39.62 185 TRP A N 1
ATOM 1443 C CA . TRP A 1 185 ? 14.818 -4.043 16.402 1.00 39.62 185 TRP A CA 1
ATOM 1444 C C . TRP A 1 185 ? 13.901 -2.886 16.822 1.00 39.62 185 TRP A C 1
ATOM 1446 O O . TRP A 1 185 ? 14.375 -1.860 17.314 1.00 39.62 185 TRP A O 1
ATOM 1456 N N . ALA A 1 186 ? 12.582 -3.082 16.717 1.00 45.72 186 ALA A N 1
ATOM 1457 C CA . ALA A 1 186 ? 11.591 -2.169 17.289 1.00 45.72 186 ALA A CA 1
ATOM 1458 C C . ALA A 1 186 ? 11.707 -2.128 18.825 1.00 45.72 186 ALA A C 1
ATOM 1460 O O . ALA A 1 186 ? 11.698 -1.052 19.427 1.00 45.72 186 ALA A O 1
ATOM 1461 N N . GLY A 1 187 ? 11.927 -3.291 19.449 1.00 46.19 187 GLY A N 1
ATOM 1462 C CA . GLY A 1 187 ? 12.237 -3.415 20.872 1.00 46.19 187 GLY A CA 1
ATOM 1463 C C . GLY A 1 187 ? 13.523 -2.689 21.273 1.00 46.19 187 GLY A C 1
ATOM 1464 O O . GLY A 1 187 ? 13.537 -2.010 22.293 1.00 46.19 187 GLY A O 1
ATOM 1465 N N . LEU A 1 188 ? 14.579 -2.746 20.456 1.00 49.12 188 LEU A N 1
ATOM 1466 C CA . LEU A 1 188 ? 15.868 -2.096 20.713 1.00 49.12 188 LEU A CA 1
ATOM 1467 C C . LEU A 1 188 ? 15.779 -0.564 20.629 1.00 49.12 188 LEU A C 1
ATOM 1469 O O . LEU A 1 188 ? 16.460 0.135 21.379 1.00 49.12 188 LEU A O 1
ATOM 1473 N N . GLN A 1 189 ? 14.941 -0.026 19.739 1.00 44.91 189 GLN A N 1
ATOM 1474 C CA . GLN A 1 189 ? 14.717 1.421 19.618 1.00 44.91 189 GLN A CA 1
ATOM 1475 C C . GLN A 1 189 ? 13.864 1.966 20.764 1.00 44.91 189 GLN A C 1
ATOM 1477 O O . GLN A 1 189 ? 14.209 2.993 21.354 1.00 44.91 189 GLN A O 1
ATOM 1482 N N . LEU A 1 190 ? 12.822 1.229 21.161 1.00 48.78 190 LEU A N 1
ATOM 1483 C CA . LEU A 1 190 ? 12.076 1.516 22.387 1.00 48.78 190 LEU A CA 1
ATOM 1484 C C . LEU A 1 190 ? 12.985 1.408 23.615 1.00 48.78 190 LEU A C 1
ATOM 1486 O O . LEU A 1 190 ? 12.966 2.297 24.460 1.00 48.78 190 LEU A O 1
ATOM 1490 N N . PHE A 1 191 ? 13.858 0.398 23.672 1.00 51.41 191 PHE A N 1
ATOM 1491 C CA . PHE A 1 191 ? 14.863 0.234 24.721 1.00 51.41 191 PHE A CA 1
ATOM 1492 C C . PHE A 1 191 ? 15.873 1.386 24.742 1.00 51.41 191 PHE A C 1
ATOM 1494 O O . PHE A 1 191 ? 16.185 1.874 25.819 1.00 51.41 191 PHE A O 1
ATOM 1501 N N . LYS A 1 192 ? 16.328 1.891 23.586 1.00 49.12 192 LYS A N 1
ATOM 1502 C CA . LYS A 1 192 ? 17.204 3.074 23.486 1.00 49.12 192 LYS A CA 1
ATOM 1503 C C . LYS A 1 192 ? 16.511 4.369 23.924 1.00 49.12 192 LYS A C 1
ATOM 1505 O O . LYS A 1 192 ? 17.105 5.158 24.656 1.00 49.12 192 LYS A O 1
ATOM 1510 N N . GLY A 1 193 ? 15.243 4.578 23.564 1.00 46.25 193 GLY A N 1
ATOM 1511 C CA . GLY A 1 193 ? 14.432 5.699 24.070 1.00 46.25 193 GLY A CA 1
ATOM 1512 C C . GLY A 1 193 ? 14.209 5.601 25.583 1.00 46.25 193 GLY A C 1
ATOM 1513 O O . GLY A 1 193 ? 14.441 6.551 26.340 1.00 46.25 193 GLY A O 1
ATOM 1514 N N . CYS A 1 194 ? 13.914 4.387 26.043 1.00 49.78 194 CYS A N 1
ATOM 1515 C CA . CYS A 1 194 ? 13.925 3.981 27.438 1.00 49.78 194 CYS A CA 1
ATOM 1516 C C . CYS A 1 194 ? 15.335 3.833 28.024 1.00 49.78 194 CYS A C 1
ATOM 1518 O O . CYS A 1 194 ? 15.388 3.479 29.200 1.00 49.78 194 CYS A O 1
ATOM 1520 N N . LEU A 1 195 ? 16.425 4.179 27.312 1.00 48.88 195 LEU A N 1
ATOM 1521 C CA . LEU A 1 195 ? 17.813 4.375 27.776 1.00 48.88 195 LEU A CA 1
ATOM 1522 C C . LEU A 1 195 ? 18.221 5.860 27.934 1.00 48.88 195 LEU A C 1
ATOM 1524 O O . LEU A 1 195 ? 19.171 6.139 28.662 1.00 48.88 195 LEU A O 1
ATOM 1528 N N . ASN A 1 196 ? 17.403 6.800 27.434 1.00 53.50 196 ASN A N 1
ATOM 1529 C CA . ASN A 1 196 ? 17.681 8.245 27.476 1.00 53.50 196 ASN A CA 1
ATOM 1530 C C . ASN A 1 196 ? 16.724 9.125 28.331 1.00 53.50 196 ASN A C 1
ATOM 1532 O O . ASN A 1 196 ? 17.092 10.231 28.702 1.00 53.50 196 ASN A O 1
ATOM 1536 N N . ALA A 1 197 ? 15.526 8.669 28.725 1.00 47.03 197 ALA A N 1
ATOM 1537 C CA . ALA A 1 197 ? 14.620 9.400 29.648 1.00 47.03 197 ALA A CA 1
ATOM 1538 C C . ALA A 1 197 ? 15.148 9.569 31.108 1.00 47.03 197 ALA A C 1
ATOM 1540 O O . ALA A 1 197 ? 15.635 8.591 31.660 1.00 47.03 197 ALA A O 1
ATOM 1541 N N . PRO A 1 198 ? 15.040 10.728 31.787 1.00 40.66 198 PRO A N 1
ATOM 1542 C CA . PRO A 1 198 ? 15.553 10.939 33.157 1.00 40.66 198 PRO A CA 1
ATOM 1543 C C . PRO A 1 198 ? 14.756 10.177 34.247 1.00 40.66 198 PRO A C 1
ATOM 1545 O O . PRO A 1 198 ? 13.536 10.101 34.172 1.00 40.66 198 PRO A O 1
ATOM 1548 N N . GLY A 1 199 ? 15.440 9.618 35.269 1.00 61.91 199 GLY A N 1
ATOM 1549 C CA . GLY A 1 199 ? 14.830 8.828 36.377 1.00 61.91 199 GLY A CA 1
ATOM 1550 C C . GLY A 1 199 ? 15.313 7.365 36.534 1.00 61.91 199 GLY A C 1
ATOM 1551 O O . GLY A 1 199 ? 14.687 6.543 37.197 1.00 61.91 199 GLY A O 1
ATOM 1552 N N . ARG A 1 200 ? 16.438 7.018 35.902 1.00 53.62 200 ARG A N 1
ATOM 1553 C CA . ARG A 1 200 ? 16.770 5.667 35.398 1.00 53.62 200 ARG A CA 1
ATOM 1554 C C . ARG A 1 200 ? 17.293 4.610 36.340 1.00 53.62 200 ARG A C 1
ATOM 1556 O O . ARG A 1 200 ? 17.241 3.430 36.010 1.00 53.62 200 ARG A O 1
ATOM 1563 N N . GLN A 1 201 ? 17.903 4.977 37.452 1.00 53.53 201 GLN A N 1
ATOM 1564 C CA . GLN A 1 201 ? 18.911 4.069 38.000 1.00 53.53 201 GLN A CA 1
ATOM 1565 C C . GLN A 1 201 ? 18.326 2.826 38.683 1.00 53.53 201 GLN A C 1
ATOM 1567 O O . GLN A 1 201 ? 19.032 1.832 38.813 1.00 53.53 201 GLN A O 1
ATOM 1572 N N . ARG A 1 202 ? 17.058 2.842 39.113 1.00 50.09 202 ARG A N 1
ATOM 1573 C CA . ARG A 1 202 ? 16.408 1.662 39.717 1.00 50.09 202 ARG A CA 1
ATOM 1574 C C . ARG A 1 202 ? 15.782 0.733 38.682 1.00 50.09 202 ARG A C 1
ATOM 1576 O O . ARG A 1 202 ? 16.007 -0.470 38.750 1.00 50.09 202 ARG A O 1
ATOM 1583 N N . VAL A 1 203 ? 15.071 1.287 37.701 1.00 54.12 203 VAL A N 1
ATOM 1584 C CA . VAL A 1 203 ? 14.400 0.505 36.650 1.00 54.12 203 VAL A CA 1
ATOM 1585 C C . VAL A 1 203 ? 15.421 -0.137 35.710 1.00 54.12 203 VAL A C 1
ATOM 1587 O O . VAL A 1 203 ? 15.297 -1.316 35.394 1.00 54.12 203 VAL A O 1
ATOM 1590 N N . CYS A 1 204 ? 16.492 0.580 35.349 1.00 50.84 204 CYS A N 1
ATOM 1591 C CA . CYS A 1 204 ? 17.572 0.010 34.544 1.00 50.84 204 CYS A CA 1
ATOM 1592 C C . CYS A 1 204 ? 18.348 -1.081 35.289 1.00 50.84 204 CYS A C 1
ATOM 1594 O O . CYS A 1 204 ? 18.762 -2.040 34.654 1.00 50.84 204 CYS A O 1
ATOM 1596 N N . ARG A 1 205 ? 18.511 -0.978 36.619 1.00 50.69 205 ARG A N 1
ATOM 1597 C CA . ARG A 1 205 ? 19.150 -2.042 37.410 1.00 50.69 205 ARG A CA 1
ATOM 1598 C C . ARG A 1 205 ? 18.286 -3.296 37.456 1.00 50.69 205 ARG A C 1
ATOM 1600 O O . ARG A 1 205 ? 18.780 -4.359 37.122 1.00 50.69 205 ARG A O 1
ATOM 1607 N N . LEU A 1 206 ? 16.998 -3.164 37.769 1.00 50.38 206 LEU A N 1
ATOM 1608 C CA . LEU A 1 206 ? 16.069 -4.299 37.807 1.00 50.38 206 LEU A CA 1
ATOM 1609 C C . LEU A 1 206 ? 15.925 -4.987 36.443 1.00 50.38 206 LEU A C 1
ATOM 1611 O O . LEU A 1 206 ? 15.991 -6.211 36.368 1.00 50.38 206 LEU A O 1
ATOM 1615 N N . LEU A 1 207 ? 15.790 -4.213 35.362 1.00 55.75 207 LEU A N 1
ATOM 1616 C CA . LEU A 1 207 ? 15.702 -4.761 34.008 1.00 55.75 207 LEU A CA 1
ATOM 1617 C C . LEU A 1 207 ? 17.018 -5.384 33.545 1.00 55.75 207 LEU A C 1
ATOM 1619 O O . LEU A 1 207 ? 16.978 -6.434 32.918 1.00 55.75 207 LEU A O 1
ATOM 1623 N N . ALA A 1 208 ? 18.169 -4.789 33.874 1.00 54.72 208 ALA A N 1
ATOM 1624 C CA . ALA A 1 208 ? 19.466 -5.382 33.560 1.00 54.72 208 ALA A CA 1
ATOM 1625 C C . ALA A 1 208 ? 19.675 -6.696 34.321 1.00 54.72 208 ALA A C 1
ATOM 1627 O O . ALA A 1 208 ? 20.110 -7.670 33.723 1.00 54.72 208 ALA A O 1
ATOM 1628 N N . THR A 1 209 ? 19.303 -6.768 35.602 1.00 55.50 209 THR A N 1
ATOM 1629 C CA . THR A 1 209 ? 19.398 -8.011 36.382 1.00 55.50 209 THR A CA 1
ATOM 1630 C C . THR A 1 209 ? 18.471 -9.098 35.831 1.00 55.50 209 THR A C 1
ATOM 1632 O O . THR A 1 209 ? 18.892 -10.245 35.710 1.00 55.50 209 THR A O 1
ATOM 1635 N N . LEU A 1 210 ? 17.242 -8.746 35.434 1.00 51.25 210 LEU A N 1
ATOM 1636 C CA . LEU A 1 210 ? 16.298 -9.683 34.810 1.00 51.25 210 LEU A CA 1
ATOM 1637 C C . LEU A 1 210 ? 16.768 -10.153 33.428 1.00 51.25 210 LEU A C 1
ATOM 1639 O O . LEU A 1 210 ? 16.691 -11.342 33.131 1.00 51.25 210 LEU A O 1
ATOM 1643 N N . LEU A 1 211 ? 17.280 -9.241 32.599 1.00 57.47 211 LEU A N 1
ATOM 1644 C CA . LEU A 1 211 ? 17.804 -9.561 31.270 1.00 57.47 211 LEU A CA 1
ATOM 1645 C C . LEU A 1 211 ? 19.075 -10.402 31.349 1.00 57.47 211 LEU A C 1
ATOM 1647 O O . LEU A 1 211 ? 19.185 -11.357 30.593 1.00 57.47 211 LEU A O 1
ATOM 1651 N N . SER A 1 212 ? 19.994 -10.109 32.272 1.00 55.03 212 SER A N 1
ATOM 1652 C CA . SER A 1 212 ? 21.183 -10.937 32.496 1.00 55.03 212 SER A CA 1
ATOM 1653 C C . SER A 1 212 ? 20.810 -12.334 32.990 1.00 55.03 212 SER A C 1
ATOM 1655 O O . SER A 1 212 ? 21.356 -13.307 32.486 1.00 55.03 212 SER A O 1
ATOM 1657 N N . ALA A 1 213 ? 19.842 -12.454 33.906 1.00 51.00 213 ALA A N 1
ATOM 1658 C CA . ALA A 1 213 ? 19.363 -13.755 34.377 1.00 51.00 213 ALA A CA 1
ATOM 1659 C C . ALA A 1 213 ? 18.699 -14.577 33.256 1.00 51.00 213 ALA A C 1
ATOM 1661 O O . ALA A 1 213 ? 18.920 -15.781 33.164 1.00 51.00 213 ALA A O 1
ATOM 1662 N N . LEU A 1 214 ? 17.928 -13.926 32.377 1.00 51.19 214 LEU A N 1
ATOM 1663 C CA . LEU A 1 214 ? 17.315 -14.556 31.203 1.00 51.19 214 LEU A CA 1
ATOM 1664 C C . LEU A 1 214 ? 18.344 -14.936 30.132 1.00 51.19 214 LEU A C 1
ATOM 1666 O O . LEU A 1 214 ? 18.256 -16.017 29.562 1.00 51.19 214 LEU A O 1
ATOM 1670 N N . LEU A 1 215 ? 19.317 -14.064 29.859 1.00 52.34 215 LEU A N 1
ATOM 1671 C CA . LEU A 1 215 ? 20.380 -14.317 28.885 1.00 52.34 215 LEU A CA 1
ATOM 1672 C C . LEU A 1 215 ? 21.271 -15.472 29.327 1.00 52.34 215 LEU A C 1
ATOM 1674 O O . LEU A 1 215 ? 21.580 -16.322 28.503 1.00 52.34 215 LEU A O 1
ATOM 1678 N N . GLN A 1 216 ? 21.614 -15.545 30.611 1.00 51.59 216 GLN A N 1
ATOM 1679 C CA . GLN A 1 216 ? 22.453 -16.616 31.139 1.00 51.59 216 GLN A CA 1
ATOM 1680 C C . GLN A 1 216 ? 21.742 -17.983 31.098 1.00 51.59 216 GLN A C 1
ATOM 1682 O O . GLN A 1 216 ? 22.359 -18.974 30.718 1.00 51.59 216 GLN A O 1
ATOM 1687 N N . ASP A 1 217 ? 20.425 -18.031 31.355 1.00 45.47 217 ASP A N 1
ATOM 1688 C CA . ASP A 1 217 ? 19.609 -19.248 31.167 1.00 45.47 217 ASP A CA 1
ATOM 1689 C C . ASP A 1 217 ? 19.478 -19.646 29.675 1.00 45.47 217 ASP A C 1
ATOM 1691 O O . ASP A 1 217 ? 19.384 -20.833 29.364 1.00 45.47 217 ASP A O 1
ATOM 1695 N N . LEU A 1 218 ? 19.492 -18.680 28.743 1.00 46.69 218 LEU A N 1
ATOM 1696 C CA . LEU A 1 218 ? 19.405 -18.927 27.294 1.00 46.69 218 LEU A CA 1
ATOM 1697 C C . LEU A 1 218 ? 20.740 -19.353 26.665 1.00 46.69 218 LEU A C 1
ATOM 1699 O O . LEU A 1 218 ? 20.729 -20.098 25.685 1.00 46.69 218 LEU A O 1
ATOM 1703 N N . THR A 1 219 ? 21.876 -18.890 27.192 1.00 47.81 219 THR A N 1
ATOM 1704 C CA . THR A 1 219 ? 23.201 -19.190 26.626 1.00 47.81 219 THR A CA 1
ATOM 1705 C C . THR A 1 219 ? 23.828 -20.462 27.178 1.00 47.81 219 THR A C 1
ATOM 1707 O O . THR A 1 219 ? 24.614 -21.086 26.472 1.00 47.81 219 THR A O 1
ATOM 1710 N N . GLU A 1 220 ? 23.502 -20.866 28.409 1.00 44.56 220 GLU A N 1
ATOM 1711 C CA . GLU A 1 220 ? 24.169 -22.011 29.052 1.00 44.56 220 GLU A CA 1
ATOM 1712 C C . GLU A 1 220 ? 23.443 -23.354 28.878 1.00 44.56 220 GLU A C 1
ATOM 1714 O O . GLU A 1 220 ? 23.986 -24.367 29.299 1.00 44.56 220 GLU A O 1
ATOM 1719 N N . GLY A 1 221 ? 22.275 -23.401 28.219 1.00 44.75 221 GLY A N 1
ATOM 1720 C CA . GLY A 1 221 ? 21.632 -24.645 27.766 1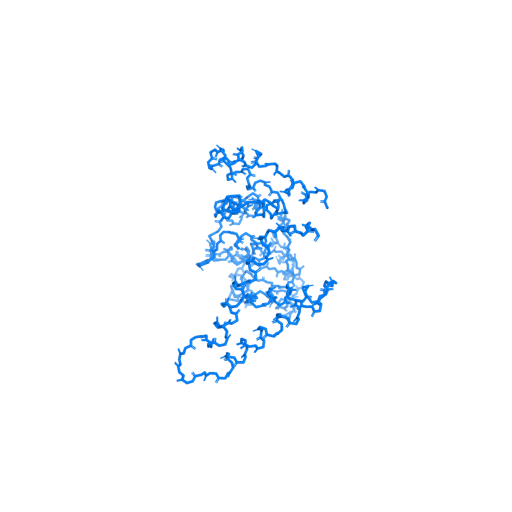.00 44.75 221 GLY A CA 1
ATOM 1721 C C . GLY A 1 221 ? 21.573 -25.748 28.831 1.00 44.75 221 GLY A C 1
ATOM 1722 O O . GLY A 1 221 ? 22.393 -26.665 28.833 1.00 44.75 221 GLY A O 1
ATOM 1723 N N . ARG A 1 222 ? 20.599 -25.686 29.748 1.00 46.62 222 ARG A N 1
ATOM 1724 C CA . ARG A 1 222 ? 20.551 -26.657 30.850 1.00 46.62 222 ARG A CA 1
ATOM 1725 C C . ARG A 1 222 ? 20.248 -28.085 30.361 1.00 46.62 222 ARG A C 1
ATOM 1727 O O . ARG A 1 222 ? 19.311 -28.279 29.583 1.00 46.62 222 ARG A O 1
ATOM 1734 N N . PRO A 1 223 ? 20.958 -29.105 30.878 1.00 43.91 223 PRO A N 1
ATOM 1735 C CA . PRO A 1 223 ? 20.766 -30.505 30.492 1.00 43.91 223 PRO A CA 1
ATOM 1736 C C . PRO A 1 223 ? 19.464 -31.140 31.021 1.00 43.91 223 PRO A C 1
ATOM 1738 O O . PRO A 1 223 ? 19.192 -32.297 30.719 1.00 43.91 223 PRO A O 1
ATOM 1741 N N . ASP A 1 224 ? 18.650 -30.422 31.805 1.00 50.53 224 ASP A N 1
ATOM 1742 C CA . ASP A 1 224 ? 17.412 -30.924 32.421 1.00 50.53 224 ASP A CA 1
ATOM 1743 C C . ASP A 1 224 ? 16.120 -30.535 31.666 1.00 50.53 224 ASP A C 1
ATOM 1745 O O . ASP A 1 224 ? 15.018 -30.833 32.134 1.00 50.53 224 ASP A O 1
ATOM 1749 N N . CYS A 1 225 ? 16.234 -29.903 30.489 1.00 48.41 225 CYS A N 1
ATOM 1750 C CA . CYS A 1 225 ? 15.135 -29.586 29.559 1.00 48.41 225 CYS A CA 1
ATOM 1751 C C . CYS A 1 225 ? 13.968 -28.749 30.135 1.00 48.41 225 CYS A C 1
ATOM 1753 O O . CYS A 1 225 ? 12.892 -28.686 29.530 1.00 48.41 225 CYS A O 1
ATOM 1755 N N . LYS A 1 226 ? 14.139 -28.069 31.277 1.00 48.00 226 LYS A N 1
ATOM 1756 C CA . LYS A 1 226 ? 13.120 -27.160 31.833 1.00 48.00 226 LYS A CA 1
ATOM 1757 C C . LYS A 1 226 ? 13.280 -25.749 31.258 1.00 48.00 226 LYS A C 1
ATOM 1759 O O . LYS A 1 226 ? 14.379 -25.215 31.208 1.00 48.00 226 LYS A O 1
ATOM 1764 N N . ARG A 1 227 ? 12.165 -25.125 30.841 1.00 51.88 227 ARG A N 1
ATOM 1765 C CA . ARG A 1 227 ? 12.163 -23.822 30.134 1.00 51.88 227 ARG A CA 1
ATOM 1766 C C . ARG A 1 227 ? 12.500 -22.601 31.003 1.00 51.88 227 ARG A C 1
ATOM 1768 O O . ARG A 1 227 ? 12.760 -21.548 30.436 1.00 51.88 227 ARG A O 1
ATOM 1775 N N . VAL A 1 228 ? 12.443 -22.698 32.336 1.00 52.19 228 VAL A N 1
ATOM 1776 C CA . VAL A 1 228 ? 12.665 -21.563 33.255 1.00 52.19 228 VAL A CA 1
ATOM 1777 C C . VAL A 1 228 ? 13.294 -22.063 34.560 1.00 52.19 228 VAL A C 1
ATOM 1779 O O . VAL A 1 228 ? 12.795 -23.032 35.139 1.00 52.19 228 VAL A O 1
ATOM 1782 N N . SER A 1 229 ? 14.366 -21.424 35.044 1.00 47.16 229 SER A N 1
ATOM 1783 C CA . SER A 1 229 ? 15.017 -21.841 36.292 1.00 47.16 229 SER A CA 1
ATOM 1784 C C . SER A 1 229 ? 14.164 -21.591 37.552 1.00 47.16 229 SER A C 1
ATOM 1786 O O . SER A 1 229 ? 13.411 -20.613 37.619 1.00 47.16 229 SER A O 1
ATOM 1788 N N . PRO A 1 230 ? 14.315 -22.412 38.614 1.00 49.59 230 PRO A N 1
ATOM 1789 C CA . PRO A 1 230 ? 13.615 -22.210 39.885 1.00 49.59 230 PRO A CA 1
ATOM 1790 C C . PRO A 1 230 ? 13.859 -20.833 40.513 1.00 49.59 230 PRO A C 1
ATOM 1792 O O . PRO A 1 230 ? 12.965 -20.313 41.169 1.00 49.59 230 PRO A O 1
ATOM 1795 N N . ALA A 1 231 ? 15.024 -20.216 40.276 1.00 47.50 231 ALA A N 1
ATOM 1796 C CA . ALA A 1 231 ? 15.343 -18.865 40.735 1.00 47.50 231 ALA A CA 1
ATOM 1797 C C . ALA A 1 231 ? 14.473 -17.797 40.050 1.00 47.50 231 ALA A C 1
ATOM 1799 O O . ALA A 1 231 ? 13.974 -16.898 40.723 1.00 47.50 231 ALA A O 1
ATOM 1800 N N . VAL A 1 232 ? 14.218 -17.933 38.742 1.00 50.75 232 VAL A N 1
ATOM 1801 C CA . VAL A 1 232 ? 13.293 -17.065 37.994 1.00 50.75 232 VAL A CA 1
ATOM 1802 C C . VAL A 1 232 ? 11.851 -17.292 38.452 1.00 50.75 232 VAL A C 1
ATOM 1804 O O . VAL A 1 232 ? 11.127 -16.326 38.680 1.00 50.75 232 VAL A O 1
ATOM 1807 N N . CYS A 1 233 ? 11.442 -18.541 38.699 1.00 52.09 233 CYS A N 1
ATOM 1808 C CA . CYS A 1 233 ? 10.137 -18.825 39.305 1.00 52.09 233 CYS A CA 1
ATOM 1809 C C . CYS A 1 233 ? 10.001 -18.222 40.715 1.00 52.09 233 CYS A C 1
ATOM 1811 O O . CYS A 1 233 ? 8.939 -17.695 41.040 1.00 52.09 233 CYS A O 1
ATOM 1813 N N . HIS A 1 234 ? 11.063 -18.240 41.528 1.00 49.53 234 HIS A N 1
ATOM 1814 C CA . HIS A 1 234 ? 11.079 -17.639 42.866 1.00 49.53 234 HIS A CA 1
ATOM 1815 C C . HIS A 1 234 ? 11.047 -16.103 42.824 1.00 49.53 234 HIS A C 1
ATOM 1817 O O . HIS A 1 234 ? 10.473 -15.472 43.711 1.00 49.53 234 HIS A O 1
ATOM 1823 N N . LEU A 1 235 ? 11.639 -15.487 41.795 1.00 50.72 235 LEU A N 1
ATOM 1824 C CA . LEU A 1 235 ? 11.611 -14.037 41.565 1.00 50.72 235 LEU A CA 1
ATOM 1825 C C . LEU A 1 235 ? 10.237 -13.564 41.067 1.00 50.72 235 LEU A C 1
ATOM 1827 O O . LEU A 1 235 ? 9.725 -12.543 41.520 1.00 50.72 235 LEU A O 1
ATOM 1831 N N . LEU A 1 236 ? 9.605 -14.341 40.185 1.00 51.69 236 LEU A N 1
ATOM 1832 C CA . LEU A 1 236 ? 8.239 -14.092 39.718 1.00 51.69 236 LEU A CA 1
ATOM 1833 C C . LEU A 1 236 ? 7.210 -14.297 40.840 1.00 51.69 236 LEU A C 1
ATOM 1835 O O . LEU A 1 236 ? 6.274 -13.509 40.962 1.00 51.69 236 LEU A O 1
ATOM 1839 N N . SER A 1 237 ? 7.407 -15.298 41.707 1.00 49.22 237 SER A N 1
ATOM 1840 C CA . SER A 1 237 ? 6.530 -15.536 42.861 1.00 49.22 237 SER A CA 1
ATOM 1841 C C . SER A 1 237 ? 6.752 -14.545 44.011 1.00 49.22 237 SER A C 1
ATOM 1843 O O . SER A 1 237 ? 5.804 -14.213 44.719 1.00 49.22 237 SER A O 1
ATOM 1845 N N . SER A 1 238 ? 7.965 -14.006 44.180 1.00 47.53 238 SER A N 1
ATOM 1846 C CA . SER A 1 238 ? 8.231 -12.916 45.135 1.00 47.53 238 SER A CA 1
ATOM 1847 C C . SER A 1 238 ? 7.797 -11.540 44.613 1.00 47.53 238 SER A C 1
ATOM 1849 O O . SER A 1 238 ? 7.390 -10.700 45.413 1.00 47.53 238 SER A O 1
ATOM 1851 N N . GLY A 1 239 ? 7.756 -11.330 43.291 1.00 46.97 239 GLY A N 1
ATOM 1852 C CA . GLY A 1 239 ? 7.132 -10.158 42.664 1.00 46.97 239 GLY A CA 1
ATOM 1853 C C . GLY A 1 239 ? 5.620 -10.054 42.912 1.00 46.97 239 GLY A C 1
ATOM 1854 O O . GLY A 1 239 ? 5.096 -8.947 43.017 1.00 46.97 239 GLY A O 1
ATOM 1855 N N . ALA A 1 240 ? 4.930 -11.183 43.113 1.00 40.84 240 ALA A N 1
ATOM 1856 C CA . ALA A 1 240 ? 3.512 -11.209 43.484 1.00 40.84 240 ALA A CA 1
ATOM 1857 C C . ALA A 1 240 ? 3.237 -10.677 44.910 1.00 40.84 240 ALA A C 1
ATOM 1859 O O . ALA A 1 240 ? 2.133 -10.216 45.181 1.00 40.84 240 ALA A O 1
ATOM 1860 N N . ARG A 1 241 ? 4.236 -10.645 45.809 1.00 40.25 241 ARG A N 1
ATOM 1861 C C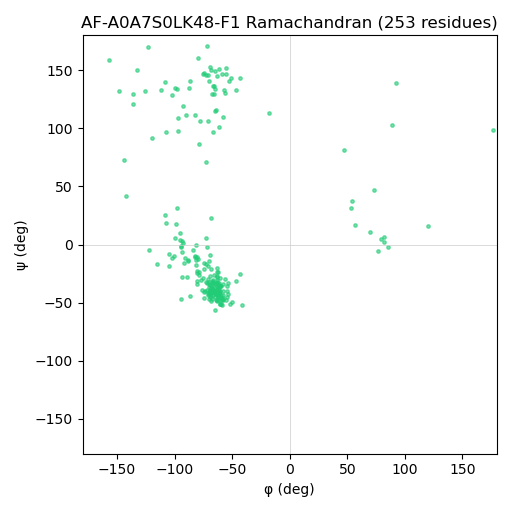A . ARG A 1 241 ? 4.088 -10.059 47.162 1.00 40.25 241 ARG A CA 1
ATOM 1862 C C . ARG A 1 241 ? 4.240 -8.536 47.208 1.00 40.25 241 ARG A C 1
ATOM 1864 O O . ARG A 1 241 ? 3.930 -7.926 48.226 1.00 40.25 241 ARG A O 1
ATOM 1871 N N . LEU A 1 242 ? 4.673 -7.892 46.122 1.00 37.44 242 LEU A N 1
ATOM 1872 C CA . LEU A 1 242 ? 4.717 -6.424 46.047 1.00 37.44 242 LEU A CA 1
ATOM 1873 C C . LEU A 1 242 ? 3.344 -5.801 45.742 1.00 37.44 242 LEU A C 1
ATOM 1875 O O . LEU A 1 242 ? 3.172 -4.598 45.928 1.00 37.44 242 LEU A O 1
ATOM 1879 N N . GLN A 1 243 ? 2.357 -6.606 45.331 1.00 36.66 243 GLN A N 1
ATOM 1880 C CA . GLN A 1 243 ? 0.979 -6.150 45.126 1.00 36.66 243 GLN A CA 1
ATOM 1881 C C . GLN A 1 243 ? 0.186 -6.020 46.442 1.00 36.66 243 GLN A C 1
ATOM 1883 O O . GLN A 1 243 ? -0.719 -5.193 46.502 1.00 36.66 243 GLN A O 1
ATOM 1888 N N . GLU A 1 244 ? 0.563 -6.737 47.511 1.00 36.00 244 GLU A N 1
ATOM 1889 C CA . GLU A 1 244 ? -0.079 -6.629 48.838 1.00 36.00 244 GLU A CA 1
ATOM 1890 C C . GLU A 1 244 ? 0.408 -5.428 49.671 1.00 36.00 244 GLU A C 1
ATOM 1892 O O . GLU A 1 244 ? -0.341 -4.927 50.501 1.00 36.00 244 GLU A O 1
ATOM 1897 N N . TYR A 1 245 ? 1.605 -4.883 49.418 1.00 37.91 245 TYR A N 1
ATOM 1898 C CA . TYR A 1 245 ? 2.079 -3.662 50.101 1.00 37.91 245 TYR A CA 1
ATOM 1899 C C . TYR A 1 245 ? 1.674 -2.353 49.404 1.00 37.91 245 TYR A C 1
ATOM 1901 O O . TYR A 1 245 ? 1.798 -1.280 49.990 1.00 37.91 245 TYR A O 1
ATOM 1909 N N . ALA A 1 246 ? 1.189 -2.417 48.161 1.00 39.28 246 ALA A N 1
ATOM 1910 C CA . ALA A 1 246 ? 0.771 -1.237 47.403 1.00 39.28 246 ALA A CA 1
ATOM 1911 C C . ALA A 1 246 ? -0.722 -0.885 47.584 1.00 39.28 246 ALA A C 1
ATOM 1913 O O . ALA A 1 246 ? -1.141 0.194 47.170 1.00 39.28 246 ALA A O 1
ATOM 1914 N N . LEU A 1 247 ? -1.524 -1.771 48.192 1.00 38.59 247 LEU A N 1
ATOM 1915 C CA . LEU A 1 247 ? -2.976 -1.616 48.346 1.00 38.59 247 LEU A CA 1
ATOM 1916 C C . LEU A 1 247 ? -3.466 -2.181 49.700 1.00 38.59 247 LEU A C 1
ATOM 1918 O O . LEU A 1 247 ? -4.121 -3.218 49.732 1.00 38.59 247 LEU A O 1
ATOM 1922 N N . GLY A 1 248 ? -3.186 -1.504 50.824 1.00 32.16 248 GLY A N 1
ATOM 1923 C CA . GLY A 1 248 ? -3.799 -1.872 52.111 1.00 32.16 248 GLY A CA 1
ATOM 1924 C C . GLY A 1 248 ? -3.355 -1.082 53.351 1.00 32.16 248 GLY A C 1
ATOM 1925 O O . GLY A 1 248 ? -2.365 -1.433 53.975 1.00 32.16 248 GLY A O 1
ATOM 1926 N N . GLY A 1 249 ? -4.163 -0.089 53.751 1.00 32.41 249 GLY A N 1
ATOM 1927 C CA . GLY A 1 249 ? -4.497 0.178 55.162 1.00 32.41 249 GLY A CA 1
ATOM 1928 C C . GLY A 1 249 ? -3.606 1.113 55.992 1.00 32.41 249 GLY A C 1
ATOM 1929 O O . GLY A 1 249 ? -2.606 0.698 56.564 1.00 32.41 249 GLY A O 1
ATOM 1930 N N . HIS A 1 250 ? -4.070 2.353 56.189 1.00 34.81 250 HIS A N 1
ATOM 1931 C CA . HIS A 1 250 ? -3.778 3.133 57.396 1.00 34.81 250 HIS A CA 1
ATOM 1932 C C . HIS A 1 250 ? -4.238 2.357 58.644 1.00 34.81 250 HIS A C 1
ATOM 1934 O O . HIS A 1 250 ? -5.389 1.926 58.691 1.00 34.81 250 HIS A O 1
ATOM 1940 N N . MET A 1 251 ? -3.397 2.262 59.678 1.00 30.00 251 MET A N 1
ATOM 1941 C CA . MET A 1 251 ? -3.858 1.997 61.042 1.00 30.00 251 MET A CA 1
ATOM 1942 C C . MET A 1 251 ? -3.125 2.913 62.023 1.00 30.00 251 MET A C 1
ATOM 1944 O O . MET A 1 251 ? -1.910 3.096 61.959 1.00 30.00 251 MET A O 1
ATOM 1948 N N . GLU A 1 252 ? -3.936 3.555 62.854 1.00 34.06 252 GLU A N 1
ATOM 1949 C CA . GLU A 1 252 ? -3.618 4.559 63.859 1.00 34.06 252 GLU A CA 1
ATOM 1950 C C . GLU A 1 252 ? -2.633 4.057 64.921 1.00 34.06 252 GLU A C 1
ATOM 1952 O O . GLU A 1 252 ? -2.716 2.920 65.379 1.00 34.06 252 GLU A O 1
ATOM 1957 N N . LEU A 1 253 ? -1.788 4.962 65.415 1.00 32.84 253 LEU A N 1
ATOM 1958 C CA . LEU A 1 253 ? -1.289 4.901 66.786 1.00 32.84 253 LEU A CA 1
ATOM 1959 C C . LEU A 1 253 ? -1.723 6.189 67.491 1.00 32.84 253 LEU A C 1
ATOM 1961 O O . LEU A 1 253 ? -1.052 7.217 67.423 1.00 32.84 253 LEU A O 1
ATOM 1965 N N . ARG A 1 254 ? -2.895 6.129 68.131 1.00 33.75 254 ARG A N 1
ATOM 1966 C CA . ARG A 1 254 ? -3.245 6.981 69.271 1.00 33.75 254 ARG A CA 1
ATOM 1967 C C . ARG A 1 254 ? -2.973 6.189 70.546 1.00 33.75 254 ARG A C 1
ATOM 1969 O O . ARG A 1 254 ? -3.726 5.267 70.837 1.00 33.75 254 ARG A O 1
ATOM 1976 N N . SER A 1 255 ? -1.933 6.593 71.267 1.00 38.12 255 SER A N 1
ATOM 1977 C CA . SER A 1 255 ? -1.907 6.977 72.692 1.00 38.12 255 SER A CA 1
ATOM 1978 C C . SER A 1 255 ? -0.460 6.973 73.162 1.00 38.12 255 SER A C 1
ATOM 1980 O O . SER A 1 255 ? 0.136 5.872 73.134 1.00 38.12 255 SER A O 1
#

Mean predicted aligned error: 16.24 Å

Secondary structure (DSSP, 8-state):
-HHHHHHHS--HHHHHHHHTS-HHHHHHHHHHS-HHHHHHHHHH-HHHHHHHT-HHHHHHHHHHHTHHHHHHHSTTPPPPPPTT--HHHHHHHHHHHHHHHHHHHH---EEEETTEEEE-GGGTTT-TT-HHHHHHHTTSB-HHHHHHHT--HHHHHHHHHTB-TT------S-GGG-S---HHHHHHHHHHHHHHSSS-HHHHHHHHHHHHHHHHHHHS--TT--SS-HHHHHHHHHHGGGTTSSS--------

Nearest PDB structures (foldseek):
  1lj0-assembly1_A  TM=9.856E-01  e=1.911E-05  Rattus norvegicus
  1m20-assembly1_A  TM=9.156E-01  e=1.911E-05  Bos taurus
  1m2m-assembly1_A  TM=9.116E-01  e=2.387E-05  Bos taurus
  1lqx-assembly1_A  TM=9.161E-01  e=2.668E-05  Bos taurus
  3ozz-assembly1_B  TM=9.075E-01  e=2.258E-05  Bos taurus